Protein AF-A0A935ZCJ1-F1 (afdb_monomer_lite)

Sequence (209 aa):
MSLRLWSGLGLLVFVGACGGAASVEFFGEKPASTDAGPDPSGTVTSSPTGTTTTDPTAEPDAALPPPTGACSSDRPTCPQGQVCAIKGCSGSGACVDASTFGNDPVCGCDKLTYATADLVRNVGVRGAGACAGDDAIACNGSCSGNAKCNVPVSGALACNEGKGTCWRMPQSCPASLPKAYRFCGSVTCGSACEAVLQGRRYFADPLCR

Radius of gyration: 27.82 Å; chains: 1; bounding box: 43×53×115 Å

Foldseek 3Di:
DDDDDDDDDDDDDDDDDDDDDDDDDDPDDDDDDDDDDDDDDDDDDDDDDDDDDDDPDDDPPPDAPDFPDKAALVFQADPPQWTWADAPSHTITGTGGQCSLPQFWFQFSVLAIESGSNQRNGGHTNGTHHRDDPSFAKDDLDDPDQWFWQFEDADQVCQVDTITTTYDADPDDDPPAQQQKDWHPDPDTGHSRVCRVVNTYIYGDPVRD

Secondary structure (DSSP, 8-state):
----------------------------PPPP-----------------------TT-----PPPPPSEEEETTB----TTEEEE-GGGSSEEEEEEGGGGTTS-EEETTS-EESSGGGGTTT-EEEES---GGGS-EESS--STT-EEE-B-SSGGGGG---EEEEE--SS--TTS---EEETT---EE-HHHHHHTT--EEE-TT--

Structure (mmCIF, N/CA/C/O backbone):
data_AF-A0A935ZCJ1-F1
#
_entry.id   AF-A0A935ZCJ1-F1
#
loop_
_atom_site.group_PDB
_atom_site.id
_atom_site.type_symbol
_atom_site.label_atom_id
_atom_site.label_alt_id
_atom_site.label_comp_id
_atom_site.label_asym_id
_atom_site.label_entity_id
_atom_site.label_seq_id
_atom_site.pdbx_PDB_ins_code
_atom_site.Cartn_x
_atom_site.Cartn_y
_atom_site.Cartn_z
_atom_site.occupancy
_atom_site.B_iso_or_equiv
_atom_site.auth_seq_id
_atom_site.auth_comp_id
_atom_site.auth_asym_id
_atom_site.auth_atom_id
_atom_site.pdbx_PDB_model_num
ATOM 1 N N . MET A 1 1 ? 7.320 -17.009 -64.479 1.00 44.59 1 MET A N 1
ATOM 2 C CA . MET A 1 1 ? 8.545 -17.822 -64.648 1.00 44.59 1 MET A CA 1
ATOM 3 C C . MET A 1 1 ? 9.605 -17.303 -63.687 1.00 44.59 1 MET A C 1
ATOM 5 O O . MET A 1 1 ? 9.663 -16.099 -63.490 1.00 44.59 1 MET A O 1
ATOM 9 N N . SER A 1 2 ? 10.388 -18.230 -63.129 1.00 46.09 2 SER A N 1
ATOM 10 C CA . SER A 1 2 ? 11.514 -18.073 -62.187 1.00 46.09 2 SER A CA 1
ATOM 11 C C . SER A 1 2 ? 11.199 -18.050 -60.682 1.00 46.09 2 SER A C 1
ATOM 13 O O . SER A 1 2 ? 10.872 -17.032 -60.085 1.00 46.09 2 SER A O 1
ATOM 15 N N . LEU A 1 3 ? 11.357 -19.255 -60.114 1.00 42.84 3 LEU A N 1
ATOM 16 C CA . LEU A 1 3 ? 11.524 -19.630 -58.707 1.00 42.84 3 LEU A CA 1
ATOM 17 C C . LEU A 1 3 ? 12.867 -19.143 -58.120 1.00 42.84 3 LEU A C 1
ATOM 19 O O . LEU A 1 3 ? 13.844 -19.055 -58.863 1.00 42.84 3 LEU A O 1
ATOM 23 N N . ARG A 1 4 ? 12.934 -19.031 -56.779 1.00 48.75 4 ARG A N 1
ATOM 24 C CA . ARG A 1 4 ? 13.852 -19.749 -55.840 1.00 48.75 4 ARG A CA 1
ATOM 25 C C . ARG A 1 4 ? 13.696 -19.141 -54.432 1.00 48.75 4 ARG A C 1
ATOM 27 O O . ARG A 1 4 ? 13.971 -17.967 -54.244 1.00 48.75 4 ARG A O 1
ATOM 34 N N . LEU A 1 5 ? 12.992 -19.801 -53.505 1.00 52.34 5 LEU A N 1
ATOM 35 C CA . LEU A 1 5 ? 13.519 -20.666 -52.426 1.00 52.34 5 LEU A CA 1
ATOM 36 C C . LEU A 1 5 ? 14.836 -20.194 -51.794 1.00 52.34 5 LEU A C 1
ATOM 38 O O . LEU A 1 5 ? 15.878 -20.325 -52.427 1.00 52.34 5 LEU A O 1
ATOM 42 N N . TRP A 1 6 ? 14.788 -19.835 -50.505 1.00 49.59 6 TRP A N 1
ATOM 43 C CA . TRP A 1 6 ? 15.830 -20.196 -49.540 1.00 49.59 6 TRP A CA 1
ATOM 44 C C . TRP A 1 6 ? 15.218 -20.455 -48.158 1.00 49.59 6 TRP A C 1
ATOM 46 O O . TRP A 1 6 ? 14.684 -19.564 -47.502 1.00 49.59 6 TRP A O 1
ATOM 56 N N . SER A 1 7 ? 15.272 -21.729 -47.774 1.00 54.34 7 SER A N 1
ATOM 57 C CA . SER A 1 7 ? 14.996 -22.257 -46.445 1.00 54.34 7 SER A CA 1
ATOM 58 C C . SER A 1 7 ? 16.241 -22.086 -45.578 1.00 54.34 7 SER A C 1
ATOM 60 O O . SER A 1 7 ? 17.333 -22.451 -46.004 1.00 54.34 7 SER A O 1
ATOM 62 N N . GLY A 1 8 ? 16.073 -21.595 -44.353 1.00 53.84 8 GLY A N 1
ATOM 63 C CA . GLY A 1 8 ? 17.128 -21.539 -43.344 1.00 53.84 8 GLY A CA 1
ATOM 64 C C . GLY A 1 8 ? 16.584 -21.966 -41.989 1.00 53.84 8 GLY A C 1
ATOM 65 O O . GLY A 1 8 ? 16.318 -21.128 -41.136 1.00 53.84 8 GLY A O 1
ATOM 66 N N . LEU A 1 9 ? 16.377 -23.275 -41.818 1.00 53.00 9 LEU A N 1
ATOM 67 C CA . LEU A 1 9 ? 16.161 -23.905 -40.516 1.00 53.00 9 LEU A CA 1
ATOM 68 C C . LEU A 1 9 ? 17.484 -23.858 -39.733 1.00 53.00 9 LEU A C 1
ATOM 70 O O . LEU A 1 9 ? 18.429 -24.563 -40.079 1.00 53.00 9 LEU A O 1
ATOM 74 N N . GLY A 1 10 ? 17.545 -23.046 -38.680 1.00 48.16 10 GLY A N 1
ATOM 75 C CA . GLY A 1 10 ? 18.610 -23.072 -37.678 1.00 48.16 10 GLY A CA 1
ATOM 76 C C . GLY A 1 10 ? 18.102 -23.717 -36.394 1.00 48.16 10 GLY A C 1
ATOM 77 O O . GLY A 1 10 ? 17.634 -23.026 -35.496 1.00 48.16 10 GLY A O 1
ATOM 78 N N . LEU A 1 11 ? 18.155 -25.047 -36.332 1.00 52.34 11 LEU A N 1
ATOM 79 C CA . LEU A 1 11 ? 17.869 -25.835 -35.136 1.00 52.34 11 LEU A CA 1
ATOM 80 C C . LEU A 1 11 ? 19.118 -25.823 -34.235 1.00 52.34 11 LEU A C 1
ATOM 82 O O . LEU A 1 11 ? 20.085 -26.525 -34.519 1.00 52.34 11 LEU A O 1
ATOM 86 N N . LEU A 1 12 ? 19.111 -25.031 -33.161 1.00 53.66 12 LEU A N 1
ATOM 87 C CA . LEU A 1 12 ? 20.112 -25.122 -32.092 1.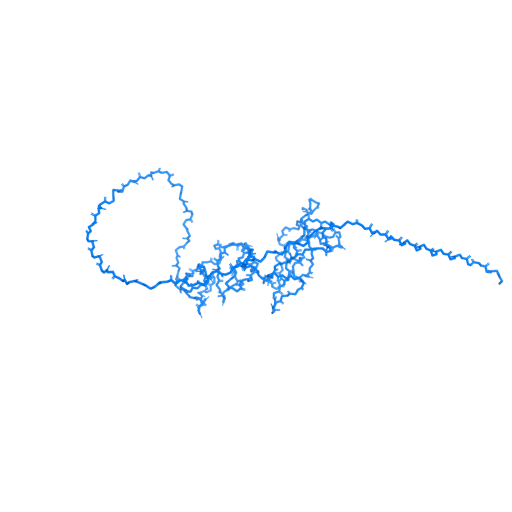00 53.66 12 LEU A CA 1
ATOM 88 C C . LEU A 1 12 ? 19.552 -25.991 -30.964 1.00 53.66 12 LEU A C 1
ATOM 90 O O . LEU A 1 12 ? 18.780 -25.536 -30.124 1.00 53.66 12 LEU A O 1
ATOM 94 N N . VAL A 1 13 ? 19.943 -27.264 -30.975 1.00 46.88 13 VAL A N 1
ATOM 95 C CA . VAL A 1 13 ? 19.771 -28.184 -29.849 1.00 46.88 13 VAL A CA 1
ATOM 96 C C . VAL A 1 13 ? 20.958 -27.984 -28.908 1.00 46.88 13 VAL A C 1
ATOM 98 O O . VAL A 1 13 ? 22.081 -28.350 -29.245 1.00 46.88 13 VAL A O 1
ATOM 101 N N . PHE A 1 14 ? 20.715 -27.432 -27.720 1.00 50.47 14 PHE A N 1
ATOM 102 C CA . PHE A 1 14 ? 21.656 -27.528 -26.606 1.00 50.47 14 PHE A CA 1
ATOM 103 C C . PHE A 1 14 ? 21.289 -28.753 -25.763 1.00 50.47 14 PHE A C 1
ATOM 105 O O . PHE A 1 14 ? 20.358 -28.714 -24.962 1.00 50.47 14 PHE A O 1
ATOM 112 N N . VAL A 1 15 ? 22.023 -29.852 -25.960 1.00 52.19 15 VAL A N 1
ATOM 113 C CA . VAL A 1 15 ? 22.092 -30.956 -24.993 1.00 52.19 15 VAL A CA 1
ATOM 114 C C . VAL A 1 15 ? 23.194 -30.604 -23.998 1.00 52.19 15 VAL A C 1
ATOM 116 O O . VAL A 1 15 ? 24.375 -30.750 -24.297 1.00 52.19 15 VAL A O 1
ATOM 119 N N . GLY A 1 16 ? 22.806 -30.100 -22.828 1.00 53.16 16 GLY A N 1
ATOM 120 C CA . GLY A 1 16 ? 23.682 -29.968 -21.668 1.00 53.16 16 GLY A CA 1
ATOM 121 C C . GLY A 1 16 ? 23.324 -31.039 -20.646 1.00 53.16 16 GLY A C 1
ATOM 122 O O . GLY A 1 16 ? 22.292 -30.936 -19.989 1.00 53.16 16 GLY A O 1
ATOM 123 N N . ALA A 1 17 ? 24.161 -32.067 -20.538 1.00 47.00 17 ALA A N 1
ATOM 124 C CA . ALA A 1 17 ? 24.122 -33.068 -19.481 1.00 47.00 17 ALA A CA 1
ATOM 125 C C . ALA A 1 17 ? 25.338 -32.899 -18.554 1.00 47.00 17 ALA A C 1
ATOM 127 O O . ALA A 1 17 ? 26.415 -32.535 -19.025 1.00 47.00 17 ALA A O 1
ATOM 128 N N . CYS A 1 18 ? 25.124 -33.263 -17.283 1.00 44.41 18 CYS A N 1
ATOM 129 C CA . CYS A 1 18 ? 26.076 -33.601 -16.208 1.00 44.41 18 CY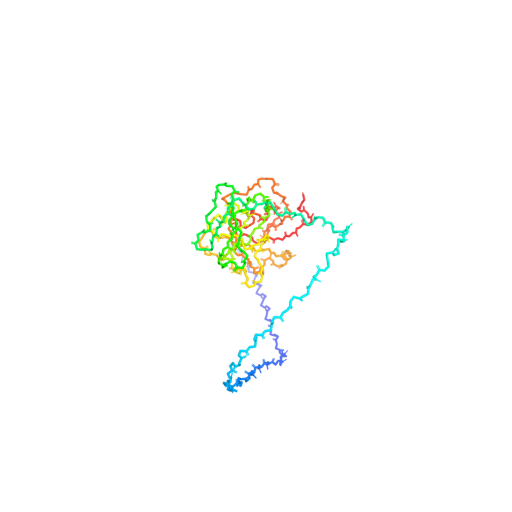S A CA 1
ATOM 130 C C . CYS A 1 18 ? 26.209 -32.612 -15.031 1.00 44.41 18 CYS A C 1
ATOM 132 O O . CYS A 1 18 ? 26.608 -31.464 -15.189 1.00 44.41 18 CYS A O 1
ATOM 134 N N . GLY A 1 19 ? 25.964 -33.168 -13.833 1.00 44.00 19 GLY A N 1
ATOM 135 C CA . GLY A 1 19 ? 26.235 -32.618 -12.497 1.00 44.00 19 GLY A CA 1
ATOM 136 C C . GLY A 1 19 ? 24.936 -32.359 -11.725 1.00 44.00 19 GLY A C 1
ATOM 137 O O . GLY A 1 19 ? 24.252 -31.395 -12.020 1.00 44.00 19 GLY A O 1
ATOM 138 N N . GLY A 1 20 ? 24.452 -33.173 -10.786 1.00 37.97 20 GLY A N 1
ATOM 139 C CA . GLY A 1 20 ? 25.122 -34.118 -9.894 1.00 37.97 20 GLY A CA 1
ATOM 140 C C . GLY A 1 20 ? 25.038 -33.594 -8.455 1.00 37.97 20 GLY A C 1
ATOM 141 O O . GLY A 1 20 ? 25.614 -32.550 -8.181 1.00 37.97 20 GLY A O 1
ATOM 142 N N . ALA A 1 21 ? 24.375 -34.368 -7.578 1.00 41.88 21 ALA A N 1
ATOM 143 C CA . ALA A 1 21 ? 24.304 -34.244 -6.109 1.00 41.88 21 ALA A CA 1
ATOM 144 C C . ALA A 1 21 ? 23.529 -33.020 -5.554 1.00 41.88 21 ALA A C 1
ATOM 146 O O . ALA A 1 21 ? 23.651 -31.915 -6.051 1.00 41.88 21 ALA A O 1
ATOM 147 N N . ALA A 1 22 ? 22.716 -33.096 -4.503 1.00 46.06 22 ALA A N 1
ATOM 148 C CA . ALA A 1 22 ? 22.265 -34.181 -3.646 1.00 46.06 22 ALA A CA 1
ATOM 149 C C . ALA A 1 22 ? 20.947 -33.725 -2.995 1.00 46.06 22 ALA A C 1
ATOM 151 O O . ALA A 1 22 ? 20.805 -32.562 -2.616 1.00 46.06 22 ALA A O 1
ATOM 152 N N . SER A 1 23 ? 19.998 -34.646 -2.853 1.00 43.72 23 SER A N 1
ATOM 153 C CA . SER A 1 23 ? 18.843 -34.478 -1.975 1.00 43.72 23 SER A CA 1
ATOM 154 C C . SER A 1 23 ? 19.318 -34.563 -0.526 1.00 43.72 23 SER A C 1
ATOM 156 O O . SER A 1 23 ? 19.947 -35.549 -0.147 1.00 43.72 23 SER A O 1
ATOM 158 N N . VAL A 1 24 ? 19.022 -33.548 0.283 1.00 43.81 24 VAL A N 1
ATOM 159 C CA . VAL A 1 24 ? 19.134 -33.638 1.742 1.00 43.81 24 VAL A CA 1
ATOM 160 C C . VAL A 1 24 ? 17.720 -33.815 2.279 1.00 43.81 24 VAL A C 1
ATOM 162 O O . VAL A 1 24 ? 16.961 -32.856 2.402 1.00 43.81 24 VAL A O 1
ATOM 165 N N . GLU A 1 25 ? 17.352 -35.066 2.538 1.00 47.72 25 GLU A N 1
ATOM 166 C CA . GLU A 1 25 ? 16.161 -35.412 3.306 1.00 47.72 25 GLU A CA 1
ATOM 167 C C . GLU A 1 25 ? 16.480 -35.209 4.790 1.00 47.72 25 GLU A C 1
ATOM 169 O O . GLU A 1 25 ? 17.259 -35.954 5.380 1.00 47.72 25 GLU A O 1
ATOM 174 N N . PHE A 1 26 ? 15.901 -34.177 5.402 1.00 42.12 26 PHE A N 1
ATOM 175 C CA . PHE A 1 26 ? 15.900 -34.035 6.855 1.00 42.12 26 PHE A CA 1
ATOM 176 C C . PHE A 1 26 ? 14.698 -34.798 7.420 1.00 42.12 26 PHE A C 1
ATOM 178 O O . PHE A 1 26 ? 13.588 -34.274 7.509 1.00 42.12 26 PHE A O 1
ATOM 185 N N . PHE A 1 27 ? 14.935 -36.051 7.809 1.00 50.88 27 PHE A N 1
ATOM 186 C CA . PHE A 1 27 ? 14.077 -36.776 8.739 1.00 50.88 27 PHE A CA 1
ATOM 187 C C . PHE A 1 27 ? 14.359 -36.257 10.154 1.00 50.88 27 PHE A C 1
ATOM 189 O O . PHE A 1 27 ? 15.352 -36.616 10.778 1.00 50.88 27 PHE A O 1
ATOM 196 N N . GLY A 1 28 ? 13.504 -35.356 10.637 1.00 46.62 28 GLY A N 1
ATOM 197 C CA . GLY A 1 28 ? 13.475 -34.938 12.036 1.00 46.62 28 GLY A CA 1
ATOM 198 C C . GLY A 1 28 ? 12.506 -35.814 12.819 1.00 46.62 28 GLY A C 1
ATOM 199 O O . GLY A 1 28 ? 11.291 -35.657 12.702 1.00 46.62 28 GLY A O 1
ATOM 200 N N . GLU A 1 29 ? 13.057 -36.750 13.585 1.00 48.53 29 GLU A N 1
ATOM 201 C CA . GLU A 1 29 ? 12.347 -37.624 14.513 1.00 48.53 29 GLU A CA 1
ATOM 202 C C . GLU A 1 29 ? 11.559 -36.852 15.581 1.00 48.53 29 GLU A C 1
ATOM 204 O O . GLU A 1 29 ? 12.004 -35.864 16.164 1.00 48.53 29 GLU A O 1
ATOM 209 N N . LYS A 1 30 ? 10.368 -37.379 15.854 1.00 46.66 30 LYS A N 1
ATOM 210 C CA . LYS A 1 30 ? 9.480 -37.043 16.962 1.00 46.66 30 LYS A CA 1
ATOM 211 C C . LYS A 1 30 ? 9.884 -37.861 18.194 1.00 46.66 30 LYS A C 1
ATOM 213 O O . LYS A 1 30 ? 9.737 -39.081 18.141 1.00 46.66 30 LYS A O 1
ATOM 218 N N . PRO A 1 31 ? 10.239 -37.247 19.332 1.00 61.44 31 PRO A N 1
ATOM 219 C CA . PRO A 1 31 ? 10.078 -37.903 20.619 1.00 61.44 31 PRO A CA 1
ATOM 220 C C . PRO A 1 31 ? 8.682 -37.616 21.183 1.00 61.44 31 PRO A C 1
ATOM 222 O O . PRO A 1 31 ? 8.214 -36.478 21.245 1.00 61.44 31 PRO A O 1
ATOM 225 N N . ALA A 1 32 ? 8.001 -38.692 21.563 1.00 48.50 32 ALA A N 1
ATOM 226 C CA . ALA A 1 32 ? 6.793 -38.675 22.367 1.00 48.50 32 ALA A CA 1
ATOM 227 C C . ALA A 1 32 ? 7.146 -38.870 23.850 1.00 48.50 32 ALA A C 1
ATOM 229 O O . ALA A 1 32 ? 8.085 -39.603 24.149 1.00 48.50 32 ALA A O 1
ATOM 230 N N . SER A 1 33 ? 6.265 -38.351 24.719 1.00 45.19 33 SER A N 1
ATOM 231 C CA . SER A 1 33 ? 6.043 -38.779 26.115 1.00 45.19 33 SER A CA 1
ATOM 232 C C . SER A 1 33 ? 7.140 -38.367 27.116 1.00 45.19 33 SER A C 1
ATOM 234 O O . SER A 1 33 ? 8.307 -38.319 26.767 1.00 45.19 33 SER A O 1
ATOM 236 N N . THR A 1 34 ? 6.911 -38.036 28.386 1.00 44.59 34 THR A N 1
ATOM 237 C CA . THR A 1 34 ? 5.778 -38.036 29.333 1.00 44.59 34 THR A CA 1
ATOM 238 C C . THR A 1 34 ? 6.243 -37.111 30.476 1.00 44.59 34 THR A C 1
ATOM 240 O O . THR A 1 34 ? 7.445 -37.070 30.712 1.00 44.59 34 THR A O 1
ATOM 243 N N . ASP A 1 35 ? 5.370 -36.385 31.176 1.00 50.38 35 ASP A N 1
ATOM 244 C CA . ASP A 1 35 ? 5.137 -36.610 32.617 1.00 50.38 35 ASP A CA 1
ATOM 245 C C . ASP A 1 35 ? 4.182 -35.575 33.221 1.00 50.38 35 ASP A C 1
ATOM 247 O O . ASP A 1 35 ? 4.166 -34.397 32.864 1.00 50.38 35 ASP A O 1
ATOM 251 N N . ALA A 1 36 ? 3.371 -36.079 34.140 1.00 47.38 36 ALA A N 1
ATOM 252 C CA . ALA A 1 36 ? 2.403 -35.364 34.939 1.00 47.38 36 ALA A CA 1
ATOM 253 C C . ALA A 1 36 ? 3.017 -35.091 36.317 1.00 47.38 36 ALA A C 1
ATOM 255 O O . ALA A 1 36 ? 3.675 -35.954 36.887 1.00 47.38 36 ALA A O 1
ATOM 256 N N . GLY A 1 37 ? 2.750 -33.933 36.915 1.00 42.78 37 GLY A N 1
ATOM 257 C CA . GLY A 1 37 ? 3.105 -33.719 38.316 1.00 42.78 37 GLY A CA 1
ATOM 258 C C . GLY A 1 37 ? 2.622 -32.375 38.852 1.00 42.78 37 GLY A C 1
ATOM 259 O O . GLY A 1 37 ? 2.639 -31.411 38.096 1.00 42.78 37 GLY A O 1
ATOM 260 N N . PRO A 1 38 ? 2.139 -32.310 40.105 1.00 58.44 38 PRO A N 1
ATOM 261 C CA . PRO A 1 38 ? 1.100 -31.374 40.528 1.00 58.44 38 PRO A CA 1
ATOM 262 C C . PRO A 1 38 ? 1.625 -30.068 41.147 1.00 58.44 38 PRO A C 1
ATOM 264 O O . PRO A 1 38 ? 2.790 -29.961 41.527 1.00 58.44 38 PRO A O 1
ATOM 267 N N . ASP A 1 39 ? 0.699 -29.113 41.293 1.00 48.53 39 ASP A N 1
ATOM 268 C CA . ASP A 1 39 ? 0.779 -27.933 42.164 1.00 48.53 39 ASP A CA 1
ATOM 269 C C . ASP A 1 39 ? 1.411 -28.236 43.532 1.00 48.53 39 ASP A C 1
ATOM 271 O O . ASP A 1 39 ? 1.149 -29.278 44.146 1.00 48.53 39 ASP A O 1
ATOM 275 N N . PRO A 1 40 ? 2.115 -27.244 44.095 1.00 60.75 40 PRO A N 1
ATOM 276 C CA . PRO A 1 40 ? 1.557 -26.687 45.319 1.00 60.75 40 PRO A CA 1
ATOM 277 C C . PRO A 1 40 ? 1.528 -25.157 45.349 1.00 60.75 40 PRO A C 1
ATOM 279 O O . PRO A 1 40 ? 2.440 -24.455 44.914 1.00 60.75 40 PRO A O 1
ATOM 282 N N . SER A 1 41 ? 0.458 -24.669 45.974 1.00 56.47 41 SER A N 1
ATOM 283 C CA . SER A 1 41 ? 0.264 -23.307 46.449 1.00 56.47 41 SER A CA 1
ATOM 284 C C . SER A 1 41 ? 1.517 -22.720 47.106 1.00 56.47 41 SER A C 1
ATOM 286 O O . SER A 1 41 ? 2.044 -23.268 48.073 1.00 56.47 41 SER A O 1
ATOM 288 N N . GLY A 1 42 ? 1.923 -21.546 46.629 1.00 46.25 42 GLY A N 1
ATOM 289 C CA . GLY A 1 42 ? 2.932 -20.698 47.252 1.00 46.25 42 GLY A CA 1
ATOM 290 C C . GLY A 1 42 ? 2.433 -19.262 47.325 1.00 46.25 42 GLY A C 1
ATOM 291 O O . GLY A 1 42 ? 2.633 -18.476 46.406 1.00 46.25 42 GLY A O 1
ATOM 292 N N . THR A 1 43 ? 1.766 -18.923 48.424 1.00 51.41 43 THR A N 1
ATOM 293 C CA . THR A 1 43 ? 1.514 -17.539 48.830 1.00 51.41 43 THR A CA 1
ATOM 294 C C . THR A 1 43 ? 2.839 -16.917 49.264 1.00 51.41 43 THR A C 1
ATOM 296 O O . THR A 1 43 ? 3.436 -17.382 50.234 1.00 51.41 43 THR A O 1
ATOM 299 N N . VAL A 1 44 ? 3.280 -15.844 48.603 1.00 50.81 44 VAL A N 1
ATOM 300 C CA . VAL A 1 44 ? 4.321 -14.959 49.145 1.00 50.81 44 VAL A CA 1
ATOM 301 C C . VAL A 1 44 ? 3.966 -13.500 48.886 1.00 50.81 44 VAL A C 1
ATOM 303 O O . VAL A 1 44 ? 4.077 -12.968 47.785 1.00 50.81 44 VAL A O 1
ATOM 306 N N . THR A 1 45 ? 3.514 -12.870 49.962 1.00 47.19 45 THR A N 1
ATOM 307 C CA . THR A 1 45 ? 3.490 -11.432 50.203 1.00 47.19 45 THR A CA 1
ATOM 308 C C . THR A 1 45 ? 4.915 -10.879 50.163 1.00 47.19 45 THR A C 1
ATOM 310 O O . THR A 1 45 ? 5.778 -11.422 50.852 1.00 47.19 45 THR A O 1
ATOM 313 N N . SER A 1 46 ? 5.151 -9.776 49.445 1.00 44.62 46 SER A N 1
ATOM 314 C CA . SER A 1 46 ? 5.735 -8.523 49.977 1.00 44.62 46 SER A CA 1
ATOM 315 C C . SER A 1 46 ? 6.239 -7.610 48.858 1.00 44.62 46 SER A C 1
ATOM 317 O O . SER A 1 46 ? 7.057 -7.998 48.028 1.00 44.62 46 SER A O 1
ATOM 319 N N . SER A 1 47 ? 5.761 -6.368 48.895 1.00 57.88 47 SER A N 1
ATOM 320 C CA . SER A 1 47 ? 6.247 -5.221 48.130 1.00 57.88 47 SER A CA 1
ATOM 321 C C . SER A 1 47 ? 7.733 -4.945 48.375 1.00 57.88 47 SER A C 1
ATOM 323 O O . SER A 1 47 ? 8.212 -5.092 49.501 1.00 57.88 47 SER A O 1
ATOM 325 N N . PRO A 1 48 ? 8.417 -4.379 47.372 1.00 58.31 48 PRO A N 1
ATOM 326 C CA . PRO A 1 48 ? 9.241 -3.218 47.674 1.00 58.31 48 PRO A CA 1
ATOM 327 C C . PRO A 1 48 ? 8.946 -2.026 46.758 1.00 58.31 48 PRO A C 1
ATOM 329 O O . PRO A 1 48 ? 8.755 -2.135 45.550 1.00 58.31 48 PRO A O 1
ATOM 332 N N . THR A 1 49 ? 8.924 -0.871 47.412 1.00 54.41 49 THR A N 1
ATOM 333 C CA . THR A 1 49 ? 8.955 0.494 46.897 1.00 54.41 49 THR A CA 1
ATOM 334 C C . THR A 1 49 ? 9.950 0.647 45.744 1.00 54.41 49 THR A C 1
ATOM 336 O O . THR A 1 49 ? 11.161 0.604 45.951 1.00 54.41 49 THR A O 1
ATOM 339 N N . GLY A 1 50 ? 9.431 0.843 44.531 1.00 43.44 50 GLY A N 1
ATOM 340 C CA . GLY A 1 50 ? 10.205 1.268 43.369 1.00 43.44 50 GLY A CA 1
ATOM 341 C C . GLY A 1 50 ? 10.339 2.786 43.359 1.00 43.44 50 GLY A C 1
ATOM 342 O O . GLY A 1 50 ? 9.361 3.503 43.163 1.00 43.44 50 GLY A O 1
ATOM 343 N N . THR A 1 51 ? 11.552 3.258 43.614 1.00 45.81 51 THR A N 1
ATOM 344 C CA . THR A 1 51 ? 11.977 4.655 43.548 1.00 45.81 51 THR A CA 1
ATOM 345 C C . THR A 1 51 ? 11.815 5.198 42.129 1.00 45.81 51 THR A C 1
ATOM 347 O O . THR A 1 51 ? 12.387 4.664 41.181 1.00 45.81 51 THR A O 1
ATOM 350 N N . THR A 1 52 ? 11.048 6.276 41.982 1.00 43.78 52 THR A N 1
ATOM 351 C CA . THR A 1 52 ? 10.884 7.012 40.726 1.00 43.78 52 THR A CA 1
ATOM 352 C C . THR A 1 52 ? 12.167 7.784 40.413 1.00 43.78 52 THR A C 1
ATOM 354 O O . THR A 1 52 ? 12.391 8.869 40.945 1.00 43.78 52 THR A O 1
ATOM 357 N N . THR A 1 53 ? 13.022 7.231 39.555 1.00 50.38 53 THR A N 1
ATOM 358 C CA . THR A 1 53 ? 14.099 7.989 38.907 1.00 50.38 53 THR A CA 1
ATOM 359 C C . THR A 1 53 ? 13.506 8.715 37.705 1.00 50.38 53 THR A C 1
ATOM 361 O O . THR A 1 53 ? 13.252 8.118 36.66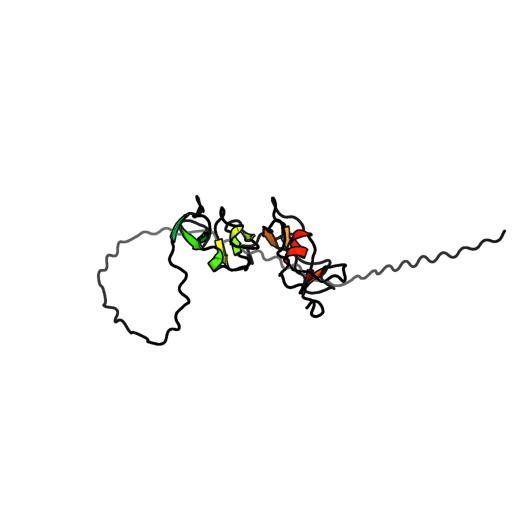4 1.00 50.38 53 THR A O 1
ATOM 364 N N . THR A 1 54 ? 13.238 10.009 37.869 1.00 46.28 54 THR A N 1
ATOM 365 C CA . THR A 1 54 ? 13.001 10.947 36.766 1.00 46.28 54 THR A CA 1
ATOM 366 C C . THR A 1 54 ? 14.288 11.102 35.967 1.00 46.28 54 THR A C 1
ATOM 368 O O . THR A 1 54 ? 15.217 11.765 36.425 1.00 46.28 54 THR A O 1
ATOM 371 N N . ASP A 1 55 ? 14.327 10.484 34.791 1.00 47.91 55 ASP A N 1
ATOM 372 C CA . ASP A 1 55 ? 15.304 10.759 33.742 1.00 47.91 55 ASP A CA 1
ATOM 373 C C . ASP A 1 55 ? 14.745 11.870 32.828 1.00 47.91 55 ASP A C 1
ATOM 375 O O . ASP A 1 55 ? 13.722 11.659 32.170 1.00 47.91 55 ASP A O 1
ATOM 379 N N . PRO A 1 56 ? 15.319 13.087 32.818 1.00 57.44 56 PRO A N 1
ATOM 380 C CA . PRO A 1 56 ? 14.819 14.203 32.029 1.00 57.44 56 PRO A CA 1
ATOM 381 C C . PRO A 1 56 ? 15.512 14.273 30.662 1.00 57.44 56 PRO A C 1
ATOM 383 O O . PRO A 1 56 ? 16.040 15.320 30.301 1.00 57.44 56 PRO A O 1
ATOM 386 N N . THR A 1 57 ? 15.580 13.186 29.890 1.00 59.62 57 THR A N 1
ATOM 387 C CA . THR A 1 57 ? 16.008 13.262 28.473 1.00 59.62 57 THR A CA 1
ATOM 388 C C . THR A 1 57 ? 15.450 12.117 27.616 1.00 59.62 57 THR A C 1
ATOM 390 O O . THR A 1 57 ? 16.125 11.607 26.729 1.00 59.62 57 THR A O 1
ATOM 393 N N . ALA A 1 58 ? 14.201 11.707 27.848 1.00 45.53 58 ALA A N 1
ATOM 394 C CA . ALA A 1 58 ? 13.465 10.954 26.837 1.00 45.53 58 ALA A CA 1
ATOM 395 C C . ALA A 1 58 ? 12.825 11.957 25.867 1.00 45.53 58 ALA A C 1
ATOM 397 O O . ALA A 1 58 ? 11.957 12.740 26.263 1.00 45.53 58 ALA A O 1
ATOM 398 N N . GLU A 1 59 ? 13.283 11.965 24.612 1.00 44.78 59 GLU A N 1
ATOM 399 C CA . GLU A 1 59 ? 12.533 12.570 23.510 1.00 44.78 59 GLU A CA 1
ATOM 400 C C . GLU A 1 59 ? 11.079 12.078 23.586 1.00 44.78 59 GLU A C 1
ATOM 402 O O . GLU A 1 59 ? 10.863 10.884 23.811 1.00 44.78 59 GLU A O 1
ATOM 407 N N . PRO A 1 60 ? 10.075 12.963 23.462 1.00 48.41 60 PRO A N 1
ATOM 408 C CA . PRO A 1 60 ? 8.691 12.537 23.514 1.00 48.41 60 PRO A CA 1
ATOM 409 C C . PRO A 1 60 ? 8.440 11.602 22.332 1.00 48.41 60 PRO A C 1
ATOM 411 O O . PRO A 1 60 ? 8.337 12.053 21.191 1.00 48.41 60 PRO A O 1
ATOM 414 N N . ASP A 1 61 ? 8.334 10.302 22.624 1.00 46.75 61 ASP A N 1
ATOM 415 C CA . ASP A 1 61 ? 7.605 9.343 21.802 1.00 46.75 61 ASP A CA 1
ATOM 416 C C . ASP A 1 61 ? 6.356 10.069 21.317 1.00 46.75 61 ASP A C 1
ATOM 418 O O . ASP A 1 61 ? 5.561 10.540 22.138 1.00 46.75 61 ASP A O 1
ATOM 422 N N . ALA A 1 62 ? 6.238 10.263 20.003 1.00 49.22 62 ALA A N 1
ATOM 423 C CA . ALA A 1 62 ? 5.122 10.980 19.414 1.00 49.22 62 ALA A CA 1
ATOM 424 C C . ALA A 1 62 ? 3.839 10.265 19.846 1.00 49.22 62 ALA A C 1
ATOM 426 O O . ALA A 1 62 ? 3.489 9.212 19.310 1.00 49.22 62 ALA A O 1
ATOM 427 N N . ALA A 1 63 ? 3.198 10.801 20.887 1.00 50.22 63 ALA A N 1
ATOM 428 C CA . ALA A 1 63 ? 2.074 10.163 21.531 1.00 50.22 63 ALA A CA 1
ATOM 429 C C . ALA A 1 63 ? 0.997 9.973 20.470 1.00 50.22 63 ALA A C 1
ATOM 431 O O . ALA A 1 63 ? 0.537 10.940 19.857 1.00 50.22 63 ALA A O 1
ATOM 432 N N . LEU A 1 64 ? 0.629 8.714 20.232 1.00 52.28 64 LEU A N 1
ATOM 433 C CA . LEU A 1 64 ? -0.518 8.402 19.396 1.00 52.28 64 LEU A CA 1
ATOM 434 C C . LEU A 1 64 ? -1.715 9.223 19.910 1.00 52.28 64 LEU A C 1
ATOM 436 O O . LEU A 1 64 ? -1.875 9.354 21.130 1.00 52.28 64 LEU A O 1
ATOM 440 N N . PRO A 1 65 ? -2.536 9.804 19.016 1.00 54.78 65 PRO A N 1
ATOM 441 C CA . PRO A 1 65 ? -3.689 10.591 19.433 1.00 54.78 65 PRO A CA 1
ATOM 442 C C . PRO A 1 65 ? -4.583 9.768 20.377 1.00 54.78 65 PRO A C 1
ATOM 444 O O . PRO A 1 65 ? -4.687 8.547 20.210 1.00 54.78 65 PRO A O 1
ATOM 447 N N . PRO A 1 66 ? -5.209 10.401 21.388 1.00 53.38 66 PRO A N 1
ATOM 448 C CA . PRO A 1 66 ? -5.991 9.687 22.386 1.00 53.38 66 PRO A CA 1
ATOM 449 C C . PRO A 1 66 ? -7.126 8.903 21.712 1.00 53.38 66 PRO A C 1
ATOM 451 O O . PRO A 1 66 ? -7.788 9.435 20.816 1.00 53.38 66 PRO A O 1
ATOM 454 N N . PRO A 1 67 ? -7.375 7.650 22.131 1.00 63.75 67 PRO A N 1
ATOM 455 C CA . PRO A 1 67 ? -8.429 6.838 21.546 1.00 63.75 67 PRO A CA 1
ATOM 456 C C . PRO A 1 67 ? -9.782 7.519 21.765 1.00 63.75 67 PRO A C 1
ATOM 458 O O . PRO A 1 67 ? -10.149 7.870 22.885 1.00 63.75 67 PRO A O 1
ATOM 461 N N . THR A 1 68 ? -10.537 7.699 20.688 1.00 67.44 68 THR A N 1
ATOM 462 C CA . THR A 1 68 ? -11.861 8.347 20.707 1.00 67.44 68 THR A CA 1
ATOM 463 C C . THR A 1 68 ? -12.995 7.358 20.986 1.00 67.44 68 THR A C 1
ATOM 465 O O . THR A 1 68 ? -14.128 7.764 21.240 1.00 67.44 68 THR A O 1
ATOM 468 N N . GLY A 1 69 ? -12.695 6.056 20.985 1.00 83.00 69 GLY A N 1
ATOM 469 C CA . GLY A 1 69 ? -13.624 4.980 21.313 1.00 83.00 69 GLY A CA 1
ATOM 470 C C . GLY A 1 69 ? -12.943 3.611 21.333 1.00 83.00 69 GLY A C 1
ATOM 471 O O . GLY A 1 69 ? -11.813 3.457 20.868 1.00 83.00 69 GLY A O 1
ATOM 472 N N . ALA A 1 70 ? -13.638 2.610 21.874 1.00 88.12 70 ALA A N 1
ATOM 473 C CA . ALA A 1 70 ? -13.209 1.213 21.844 1.00 88.12 70 ALA A CA 1
ATOM 474 C C . ALA A 1 70 ? -13.838 0.478 20.652 1.00 88.12 70 ALA A C 1
ATOM 476 O O . ALA A 1 70 ? -14.968 0.764 20.256 1.00 88.12 70 ALA A O 1
ATOM 477 N N . CYS A 1 71 ? -13.122 -0.504 20.116 1.00 92.94 71 CYS A N 1
ATOM 478 C CA . CYS A 1 71 ? -13.616 -1.417 19.088 1.00 92.94 71 CYS A CA 1
ATOM 479 C C . CYS A 1 71 ? -13.124 -2.849 19.372 1.00 92.94 71 CYS A C 1
ATOM 481 O O . CYS A 1 71 ? -12.427 -3.083 20.358 1.00 92.94 71 CYS A O 1
ATOM 483 N N . SER A 1 72 ? -13.514 -3.831 18.558 1.00 92.44 72 SER A N 1
ATOM 484 C CA . SER A 1 72 ? -13.114 -5.239 18.724 1.00 92.44 72 SER A CA 1
ATOM 485 C C . SER A 1 72 ? -12.921 -5.907 17.364 1.00 92.44 72 SER A C 1
ATOM 487 O O . SER A 1 72 ? -13.527 -5.472 16.387 1.00 92.44 72 SER A O 1
ATOM 489 N N . SER A 1 73 ? -12.135 -6.983 17.293 1.00 89.50 73 SER A N 1
ATOM 490 C CA . SER A 1 73 ? -11.974 -7.807 16.086 1.00 89.50 73 SER A CA 1
ATOM 491 C C . SER A 1 73 ? -13.293 -8.351 15.541 1.00 89.50 73 SER A C 1
ATOM 493 O O . SER A 1 73 ? -13.462 -8.427 14.329 1.00 89.50 73 SER A O 1
ATOM 495 N N . ASP A 1 74 ? -14.252 -8.661 16.416 1.00 89.44 74 ASP A N 1
ATOM 496 C CA . ASP A 1 74 ? -15.570 -9.175 16.008 1.00 89.44 74 ASP A CA 1
ATOM 497 C C . ASP A 1 74 ? -16.490 -8.072 15.471 1.00 89.44 74 ASP A C 1
ATOM 499 O O . ASP A 1 74 ? -17.478 -8.328 14.780 1.00 89.44 74 ASP A O 1
ATOM 503 N N . ARG A 1 75 ? -16.184 -6.817 15.815 1.00 88.12 75 ARG A N 1
ATOM 504 C CA . ARG A 1 75 ? -16.957 -5.644 15.416 1.00 88.12 75 ARG A CA 1
ATOM 505 C C . ARG A 1 75 ? -16.022 -4.442 15.252 1.00 88.12 75 ARG A C 1
ATOM 507 O O . ARG A 1 75 ? -16.037 -3.536 16.092 1.00 88.12 75 ARG A O 1
ATOM 514 N N . PRO A 1 76 ? -15.211 -4.406 14.178 1.00 88.69 76 PRO A N 1
ATOM 515 C CA . PRO A 1 76 ? -14.180 -3.389 13.978 1.00 88.69 76 PRO A CA 1
ATOM 516 C C . PRO A 1 76 ? -14.774 -2.071 13.457 1.00 88.69 76 PRO A C 1
ATOM 518 O O . PRO A 1 76 ? -14.208 -1.426 12.583 1.00 88.69 76 PRO A O 1
ATOM 521 N N . THR A 1 77 ? -15.942 -1.669 13.958 1.00 89.50 77 THR A N 1
ATOM 522 C CA . THR A 1 77 ? -16.651 -0.467 13.516 1.00 89.50 77 THR A CA 1
ATOM 523 C C . THR A 1 77 ? -16.278 0.723 14.385 1.00 89.50 77 THR A C 1
ATOM 525 O O . THR A 1 77 ? -16.500 0.690 15.594 1.00 89.50 77 THR A O 1
ATOM 528 N N . CYS A 1 78 ? -15.788 1.785 13.753 1.00 91.75 78 CYS A N 1
ATOM 529 C CA . CYS A 1 78 ? -15.503 3.072 14.380 1.00 91.75 78 CYS A CA 1
ATOM 530 C C . CYS A 1 78 ? -16.319 4.191 13.713 1.00 91.75 78 CYS A C 1
ATOM 532 O O . CYS A 1 78 ? -16.825 4.000 12.600 1.00 91.75 78 CYS A O 1
ATOM 534 N N . PRO A 1 79 ? -16.461 5.357 14.370 1.00 91.50 79 PRO A N 1
ATOM 535 C CA . PRO A 1 79 ? -17.028 6.555 13.761 1.00 91.50 79 PRO A CA 1
ATOM 536 C C . PRO A 1 79 ? -16.415 6.906 12.396 1.00 91.50 79 PRO A C 1
ATOM 538 O O . PRO A 1 79 ? -15.306 6.494 12.040 1.00 91.50 79 PRO A O 1
ATOM 541 N N . GLN A 1 80 ? -17.139 7.706 11.611 1.00 89.62 80 GLN A N 1
ATOM 542 C CA . GLN A 1 80 ? -16.633 8.196 10.330 1.00 89.62 80 GLN A CA 1
ATOM 543 C C . GLN A 1 80 ? -15.321 8.970 10.531 1.00 89.62 80 GLN A C 1
ATOM 545 O O . GLN A 1 80 ? -15.164 9.694 11.506 1.00 89.62 80 GLN A O 1
ATOM 550 N N . GLY A 1 81 ? -14.364 8.791 9.620 1.00 89.62 81 GLY A N 1
ATOM 551 C CA . GLY A 1 81 ? -13.008 9.335 9.780 1.00 89.62 81 GLY A CA 1
ATOM 552 C C . GLY A 1 81 ? -12.054 8.433 10.572 1.00 89.62 81 GLY A C 1
ATOM 553 O O . GLY A 1 81 ? -10.850 8.578 10.416 1.00 89.62 81 GLY A O 1
ATOM 554 N N . GLN A 1 82 ? -12.561 7.438 11.307 1.00 93.88 82 GLN A N 1
ATOM 555 C CA . GLN A 1 82 ? -11.738 6.566 12.150 1.00 93.88 82 GLN A CA 1
ATOM 556 C C . GLN A 1 82 ? -11.664 5.127 11.642 1.00 93.88 82 GLN A C 1
ATOM 558 O O . GLN A 1 82 ? -12.506 4.672 10.860 1.00 93.88 82 GLN A O 1
ATOM 563 N N . VAL A 1 83 ? -10.642 4.416 12.111 1.00 94.62 83 VAL A N 1
ATOM 564 C CA . VAL A 1 83 ? -10.399 2.994 11.869 1.00 94.62 83 VAL A CA 1
ATOM 565 C C . VAL A 1 83 ? -10.105 2.286 13.186 1.00 94.62 83 VAL A C 1
ATOM 567 O O . VAL A 1 83 ? -9.559 2.872 14.119 1.00 94.62 83 VAL A O 1
ATOM 570 N N . CYS A 1 84 ? -10.479 1.013 13.264 1.00 95.69 84 CYS A N 1
ATOM 571 C CA . CYS A 1 84 ? -10.236 0.198 14.445 1.00 95.69 84 CYS A CA 1
ATOM 572 C C . CYS A 1 84 ? -8.802 -0.347 14.427 1.00 95.69 84 CYS A C 1
ATOM 574 O O . CYS A 1 84 ? -8.503 -1.242 13.643 1.00 95.69 84 CYS A O 1
ATOM 576 N N . ALA A 1 85 ? -7.906 0.177 15.261 1.00 94.31 85 ALA A N 1
ATOM 577 C CA . ALA A 1 85 ? -6.554 -0.350 15.429 1.00 94.31 85 ALA A CA 1
ATOM 578 C C . ALA A 1 85 ? -6.566 -1.518 16.429 1.00 94.31 85 ALA A C 1
ATOM 580 O O . ALA A 1 85 ? -6.870 -1.331 17.610 1.00 94.31 85 ALA A O 1
ATOM 581 N N . ILE A 1 86 ? -6.236 -2.724 15.957 1.00 93.44 86 ILE A N 1
ATOM 582 C CA . ILE A 1 86 ? -6.247 -3.963 16.745 1.00 93.44 86 ILE A CA 1
ATOM 583 C C . ILE A 1 86 ? -4.864 -4.601 16.670 1.00 93.44 86 ILE A C 1
ATOM 585 O O . ILE A 1 86 ? -4.474 -5.200 15.663 1.00 93.44 86 ILE A O 1
ATOM 589 N N . LYS A 1 87 ? -4.118 -4.529 17.772 1.00 87.25 87 LYS A N 1
ATOM 590 C CA . LYS A 1 87 ? -2.815 -5.188 17.861 1.00 87.25 87 LYS A CA 1
ATOM 591 C C . LYS A 1 87 ? -3.011 -6.705 17.839 1.00 87.25 87 LYS A C 1
ATOM 593 O O . LYS A 1 87 ? -3.754 -7.250 18.645 1.00 87.25 87 LYS A O 1
ATOM 598 N N . GLY A 1 88 ? -2.354 -7.393 16.907 1.00 87.50 88 GLY A N 1
ATOM 599 C CA . GLY A 1 88 ? -2.443 -8.854 16.792 1.00 87.50 88 GLY A CA 1
ATOM 600 C C . GLY A 1 88 ? -3.774 -9.390 16.246 1.00 87.50 88 GLY A C 1
ATOM 601 O O . GLY A 1 88 ? -3.947 -10.603 16.195 1.00 87.50 88 GLY A O 1
ATOM 602 N N . CYS A 1 89 ? -4.690 -8.521 15.799 1.00 92.31 89 CYS A N 1
ATOM 603 C CA . CYS A 1 89 ? -5.933 -8.902 15.115 1.00 92.31 89 CYS A CA 1
ATOM 604 C C . CYS A 1 89 ? -6.876 -9.832 15.879 1.00 92.31 89 CYS A C 1
ATOM 606 O O . CYS A 1 89 ? -7.714 -10.497 15.279 1.00 92.31 89 CYS A O 1
ATOM 608 N N . SER A 1 90 ? -6.747 -9.872 17.201 1.00 91.56 90 SER A N 1
ATOM 609 C CA . SER A 1 90 ? -7.610 -10.645 18.085 1.00 91.56 90 SER A CA 1
ATOM 610 C C . SER A 1 90 ? -7.965 -9.793 19.296 1.00 91.56 90 SER A C 1
ATOM 612 O O . SER A 1 90 ? -7.080 -9.207 19.918 1.00 91.56 90 SER A O 1
ATOM 614 N N . GLY A 1 91 ? -9.252 -9.743 19.638 1.00 91.00 91 GL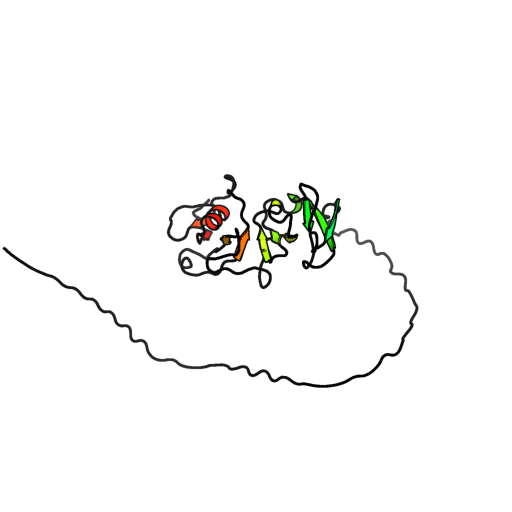Y A N 1
ATOM 615 C CA . GLY A 1 91 ? -9.742 -9.069 20.836 1.00 91.00 91 GLY A CA 1
ATOM 616 C C . GLY A 1 91 ? -9.982 -7.571 20.654 1.00 91.00 91 GLY A C 1
ATOM 617 O O . GLY A 1 91 ? -10.383 -7.105 19.587 1.00 91.00 91 GLY A O 1
ATOM 618 N N . SER A 1 92 ? -9.792 -6.826 21.740 1.00 92.06 92 SER A N 1
ATOM 619 C CA . SER A 1 92 ? -10.113 -5.402 21.836 1.00 92.06 92 SER A CA 1
ATOM 620 C C . SER A 1 92 ? -9.135 -4.531 21.043 1.00 92.06 92 SER A C 1
ATOM 622 O O . SER A 1 92 ? -7.926 -4.758 21.049 1.00 92.06 92 SER A O 1
ATOM 624 N N . GLY A 1 93 ? -9.657 -3.479 20.422 1.00 93.75 93 GLY A N 1
ATOM 625 C CA . GLY A 1 93 ? -8.894 -2.434 19.751 1.00 93.75 93 GLY A CA 1
ATOM 626 C C . GLY A 1 93 ? -9.348 -1.036 20.161 1.00 93.75 93 GLY A C 1
ATOM 627 O O . GLY A 1 93 ? -10.253 -0.859 20.982 1.00 93.75 93 GLY A O 1
ATOM 628 N N . ALA A 1 94 ? -8.726 -0.034 19.551 1.00 94.50 94 ALA A N 1
ATOM 629 C CA . ALA A 1 94 ? -9.066 1.369 19.741 1.00 94.50 94 ALA A CA 1
ATOM 630 C C . ALA A 1 94 ? -9.428 2.030 18.410 1.00 94.50 94 ALA A C 1
ATOM 632 O O . ALA A 1 94 ? -8.791 1.780 17.387 1.00 94.50 94 ALA A O 1
ATOM 633 N N . CYS A 1 95 ? -10.430 2.903 18.433 1.00 94.75 95 CYS A N 1
ATOM 634 C CA . CYS A 1 95 ? -10.718 3.777 17.308 1.00 94.75 95 CYS A CA 1
ATOM 635 C C . CYS A 1 95 ? -9.689 4.906 17.264 1.00 94.75 95 CYS A C 1
ATOM 637 O O . CYS A 1 95 ? -9.544 5.667 18.224 1.00 94.75 95 CYS A O 1
ATOM 639 N N . VAL A 1 96 ? -8.980 4.987 16.141 1.00 93.19 96 VAL A N 1
ATOM 640 C CA . VAL A 1 96 ? -7.976 6.014 15.848 1.00 93.19 96 VAL A CA 1
ATOM 641 C C . VAL A 1 96 ? -8.341 6.718 14.549 1.00 93.19 96 VAL A C 1
ATOM 643 O O . VAL A 1 96 ? -8.978 6.123 13.674 1.00 93.19 96 VAL A O 1
ATOM 646 N N . ASP A 1 97 ? -7.955 7.981 14.405 1.00 92.88 97 ASP A N 1
ATOM 647 C CA . ASP A 1 97 ? -8.204 8.719 13.169 1.00 92.88 97 ASP A CA 1
ATOM 648 C C . ASP A 1 97 ? -7.425 8.098 12.002 1.00 92.88 97 ASP A C 1
ATOM 650 O O . ASP A 1 97 ? -6.242 7.779 12.109 1.00 92.88 97 ASP A O 1
ATOM 654 N N . ALA A 1 98 ? -8.079 7.936 10.849 1.00 91.38 98 ALA A N 1
ATOM 655 C CA . ALA A 1 98 ? -7.438 7.381 9.655 1.00 91.38 98 ALA A CA 1
ATOM 656 C C . ALA A 1 98 ? -6.238 8.234 9.202 1.00 91.38 98 ALA A C 1
ATOM 658 O O . ALA A 1 98 ? -5.266 7.706 8.666 1.00 91.38 98 ALA A O 1
ATOM 659 N N . SER A 1 99 ? -6.273 9.540 9.488 1.00 90.81 99 SER A N 1
ATOM 660 C CA . SER A 1 99 ? -5.181 10.480 9.226 1.00 90.81 99 SER A CA 1
ATOM 661 C C . SER A 1 99 ? -3.901 10.169 10.004 1.00 90.81 99 SER A C 1
ATOM 663 O O . SER A 1 99 ? -2.836 10.599 9.569 1.00 90.81 99 SER A O 1
ATOM 665 N N . THR A 1 100 ? -3.961 9.389 11.093 1.00 90.19 100 THR A N 1
ATOM 666 C CA . THR A 1 100 ? -2.766 8.909 11.812 1.00 90.19 100 THR A CA 1
ATOM 667 C C . THR A 1 100 ? -1.847 8.079 10.910 1.00 90.19 100 THR A C 1
ATOM 669 O O . THR A 1 100 ? -0.643 8.047 11.133 1.00 90.19 100 THR A O 1
ATOM 672 N N . PHE A 1 101 ? -2.391 7.456 9.861 1.00 88.75 101 PHE A N 1
ATOM 673 C CA . PHE A 1 101 ? -1.625 6.698 8.867 1.00 88.75 101 PHE A CA 1
ATOM 674 C C . PHE A 1 101 ? -1.281 7.519 7.614 1.00 88.75 101 PHE A C 1
ATOM 676 O O . PHE A 1 101 ? -0.640 7.010 6.700 1.00 88.75 101 PHE A O 1
ATOM 683 N N . GLY A 1 102 ? -1.729 8.775 7.528 1.00 88.12 102 GLY A N 1
ATOM 684 C CA . GLY A 1 102 ? -1.536 9.612 6.347 1.00 88.12 102 GLY A CA 1
ATOM 685 C C . GLY A 1 102 ? -2.045 8.957 5.056 1.00 88.12 102 GLY A C 1
ATOM 686 O O . GLY A 1 102 ? -3.129 8.378 5.013 1.00 88.12 102 GLY A O 1
ATOM 687 N N . ASN A 1 103 ? -1.245 9.066 3.993 1.00 86.00 103 ASN A N 1
ATOM 688 C CA . ASN A 1 103 ? -1.480 8.385 2.713 1.00 86.00 103 ASN A CA 1
ATOM 689 C C . ASN A 1 103 ? -0.681 7.077 2.597 1.00 86.00 103 ASN A C 1
ATOM 691 O O . ASN A 1 103 ? -0.539 6.545 1.493 1.00 86.00 103 ASN A O 1
ATOM 695 N N . ASP A 1 104 ? -0.123 6.594 3.708 1.00 89.81 104 ASP A N 1
ATOM 696 C CA . ASP A 1 104 ? 0.674 5.381 3.715 1.00 89.81 104 ASP A CA 1
ATOM 697 C C . ASP A 1 104 ? -0.233 4.144 3.697 1.00 89.81 104 ASP A C 1
ATOM 699 O O . ASP A 1 104 ? -1.365 4.165 4.204 1.00 89.81 104 ASP A O 1
ATOM 703 N N . PRO A 1 105 ? 0.242 3.036 3.104 1.00 94.44 105 PRO A N 1
ATOM 704 C CA . PRO A 1 105 ? -0.492 1.787 3.147 1.00 94.44 105 PRO A CA 1
ATOM 705 C C . PRO A 1 105 ? -0.612 1.283 4.587 1.00 94.44 105 PRO A C 1
ATOM 707 O O . PRO A 1 105 ? 0.245 1.552 5.429 1.00 94.44 105 PRO A O 1
ATOM 710 N N . VAL A 1 106 ? -1.647 0.491 4.854 1.00 96.06 106 VAL A N 1
ATOM 711 C CA . VAL A 1 106 ? -1.845 -0.179 6.145 1.00 96.06 106 VAL A CA 1
ATOM 712 C C . VAL A 1 106 ? -2.086 -1.669 5.957 1.00 96.06 106 VAL A C 1
ATOM 714 O O . VAL A 1 106 ? -2.655 -2.098 4.949 1.00 96.06 106 VAL A O 1
ATOM 717 N N . CYS A 1 107 ? -1.686 -2.466 6.942 1.00 96.81 107 CYS A N 1
ATOM 718 C CA . CYS A 1 107 ? -1.931 -3.898 6.943 1.00 96.81 107 CYS A CA 1
ATOM 719 C C . CYS A 1 107 ? -3.227 -4.190 7.700 1.00 96.81 107 CYS A C 1
ATOM 721 O O . CYS A 1 107 ? -3.344 -3.892 8.894 1.00 96.81 107 CYS A O 1
ATOM 723 N N . GLY A 1 108 ? -4.211 -4.749 6.998 1.00 96.38 108 GLY A N 1
ATOM 724 C CA . GLY A 1 108 ? -5.481 -5.156 7.580 1.00 96.38 108 GLY A CA 1
ATOM 725 C C . GLY A 1 108 ? -5.373 -6.471 8.345 1.00 96.38 108 GLY A C 1
ATOM 726 O O . GLY A 1 108 ? -4.469 -7.281 8.129 1.00 96.38 108 GLY A O 1
ATOM 727 N N . CYS A 1 109 ? -6.333 -6.711 9.231 1.00 95.56 109 CYS A N 1
ATOM 728 C CA . CYS A 1 109 ? -6.416 -7.974 9.964 1.00 95.56 109 CYS A CA 1
ATOM 729 C C . CYS A 1 109 ? -6.812 -9.193 9.121 1.00 95.56 109 CYS A C 1
ATOM 731 O O . CYS A 1 109 ? -6.647 -10.329 9.556 1.00 95.56 109 CYS A O 1
ATOM 733 N N . ASP A 1 110 ? -7.246 -8.970 7.886 1.00 95.44 110 ASP A N 1
ATOM 734 C CA . ASP A 1 110 ? -7.468 -9.981 6.853 1.00 95.44 110 ASP A CA 1
ATOM 735 C C . ASP A 1 110 ? -6.208 -10.297 6.029 1.00 95.44 110 ASP A C 1
ATOM 737 O O . ASP A 1 110 ? -6.311 -10.971 5.004 1.00 95.44 110 ASP A O 1
ATOM 741 N N . LYS A 1 111 ? -5.028 -9.812 6.449 1.00 95.50 111 LYS A N 1
ATOM 742 C CA . LYS A 1 111 ? -3.741 -9.993 5.754 1.00 95.50 111 LYS A CA 1
ATOM 743 C C . LYS A 1 111 ? -3.671 -9.338 4.363 1.00 95.50 111 LYS A C 1
ATOM 745 O O . LYS A 1 111 ? -2.746 -9.614 3.589 1.00 95.50 111 LYS A O 1
ATOM 750 N N . LEU A 1 112 ? -4.633 -8.472 4.026 1.00 96.69 112 LEU A N 1
ATOM 751 C CA . LEU A 1 112 ? -4.575 -7.617 2.843 1.00 96.69 112 LEU A CA 1
ATOM 752 C C . LEU A 1 112 ? -3.889 -6.298 3.185 1.00 96.69 112 LEU A C 1
ATOM 754 O O . LEU A 1 112 ? -4.142 -5.683 4.222 1.00 96.69 112 LEU A O 1
ATOM 758 N N . THR A 1 113 ? -3.063 -5.820 2.260 1.00 97.19 113 THR A N 1
ATOM 759 C CA . THR A 1 113 ? -2.574 -4.445 2.327 1.00 97.19 113 THR A CA 1
ATOM 760 C C . THR A 1 113 ? -3.648 -3.512 1.787 1.00 97.19 113 THR A C 1
ATOM 762 O O . THR A 1 113 ? -4.196 -3.740 0.714 1.00 97.19 113 THR A O 1
ATOM 765 N N . TYR A 1 114 ? -3.936 -2.428 2.484 1.00 96.50 114 TYR A N 1
ATOM 766 C CA . TYR A 1 114 ? -4.852 -1.390 2.036 1.00 96.50 114 TYR A CA 1
ATOM 767 C C . TYR A 1 114 ? -4.034 -0.171 1.638 1.00 96.50 114 TYR A C 1
ATOM 769 O O . TYR A 1 114 ? -3.178 0.267 2.398 1.00 96.50 114 TYR A O 1
ATOM 777 N N . ALA A 1 115 ? -4.282 0.373 0.445 1.00 94.94 115 ALA A N 1
ATOM 778 C CA . ALA A 1 115 ? -3.509 1.509 -0.063 1.00 94.94 115 ALA A CA 1
ATOM 779 C C . ALA A 1 115 ? -3.654 2.775 0.799 1.00 94.94 115 ALA A C 1
ATOM 781 O O . ALA A 1 115 ? -2.776 3.626 0.767 1.00 94.94 115 ALA A O 1
ATOM 782 N N . THR A 1 116 ? -4.754 2.889 1.546 1.00 93.19 116 THR A N 1
ATOM 783 C CA . THR A 1 116 ? -4.997 3.936 2.541 1.00 93.19 116 THR A CA 1
ATOM 784 C C . THR A 1 116 ? -5.784 3.355 3.714 1.00 93.19 116 THR A C 1
ATOM 786 O O . THR A 1 116 ? -6.523 2.375 3.555 1.00 93.19 116 THR A O 1
ATOM 789 N N . ALA A 1 117 ? -5.680 3.982 4.888 1.00 93.12 117 ALA A N 1
ATOM 790 C CA . ALA A 1 117 ? -6.420 3.556 6.075 1.00 93.12 117 ALA A CA 1
ATOM 791 C C . ALA A 1 117 ? -7.946 3.603 5.884 1.00 93.12 117 ALA A C 1
ATOM 793 O O . ALA A 1 117 ? -8.659 2.737 6.383 1.00 93.12 117 ALA A O 1
ATOM 794 N N . ASP A 1 118 ? -8.477 4.531 5.089 1.00 91.75 118 ASP A N 1
ATOM 795 C CA . ASP A 1 118 ? -9.924 4.628 4.851 1.00 91.75 118 ASP A CA 1
ATOM 796 C C . ASP A 1 118 ? -10.554 3.373 4.234 1.00 91.75 118 ASP A C 1
ATOM 798 O O . ASP A 1 118 ? -11.756 3.140 4.387 1.00 91.75 118 ASP A O 1
ATOM 802 N N . LEU A 1 119 ? -9.764 2.549 3.545 1.00 93.62 119 LEU A N 1
ATOM 803 C CA . LEU A 1 119 ? -10.259 1.352 2.873 1.00 93.62 119 LEU A CA 1
ATOM 804 C C . LEU A 1 119 ? -10.454 0.155 3.830 1.00 93.62 119 LEU A C 1
ATOM 806 O O . LEU A 1 119 ? -11.140 -0.796 3.454 1.00 93.62 119 LEU A O 1
ATOM 810 N N . VAL A 1 120 ? -9.906 0.197 5.054 1.00 93.25 120 VAL A N 1
ATOM 811 C CA . VAL A 1 120 ? -9.863 -0.936 6.013 1.00 93.25 120 VAL A CA 1
ATOM 812 C C . VAL A 1 120 ? -10.942 -0.875 7.113 1.00 93.25 120 VAL A C 1
ATOM 814 O O . VAL A 1 120 ? -10.948 -1.676 8.049 1.00 93.25 120 VAL A O 1
ATOM 817 N N . ARG A 1 121 ? -11.880 0.077 7.014 1.00 86.00 121 ARG A N 1
ATOM 818 C CA . ARG A 1 121 ? -12.848 0.454 8.069 1.00 86.00 121 ARG A CA 1
ATOM 819 C C . ARG A 1 121 ? -13.660 -0.686 8.694 1.00 86.00 121 ARG A C 1
ATOM 821 O O . ARG A 1 121 ? -14.129 -0.517 9.806 1.00 86.00 121 ARG A O 1
ATOM 828 N N . ASN A 1 122 ? -13.834 -1.810 7.999 1.00 87.62 122 ASN A N 1
ATOM 829 C CA . ASN A 1 122 ? -14.648 -2.944 8.458 1.00 87.62 122 ASN A CA 1
ATOM 830 C C . ASN A 1 122 ? -13.831 -4.202 8.786 1.00 87.62 122 ASN A C 1
ATOM 832 O O . ASN A 1 122 ? -14.406 -5.267 8.981 1.00 87.62 122 ASN A O 1
ATOM 836 N N . VAL A 1 123 ? -12.504 -4.097 8.798 1.00 93.50 123 VAL A N 1
ATOM 837 C CA . VAL A 1 123 ? -11.592 -5.225 9.050 1.00 93.50 123 VAL A CA 1
ATOM 838 C C . VAL A 1 123 ? -10.705 -4.947 10.259 1.00 93.50 123 VAL A C 1
ATOM 840 O O . VAL A 1 123 ? -10.396 -5.853 11.025 1.00 93.50 123 VAL A O 1
ATOM 843 N N . GLY A 1 124 ? -10.331 -3.683 10.448 1.00 93.62 124 GLY A N 1
ATOM 844 C CA . GLY A 1 124 ? -9.379 -3.271 11.466 1.00 93.62 124 GLY A CA 1
ATOM 845 C C . GLY A 1 124 ? -7.939 -3.279 10.954 1.00 93.62 124 GLY A C 1
ATOM 846 O O . GLY A 1 124 ? -7.566 -4.038 10.055 1.00 93.62 124 GLY A O 1
ATOM 847 N N . VAL A 1 125 ? -7.141 -2.381 11.521 1.00 95.50 125 VAL A N 1
ATOM 848 C CA . VAL A 1 125 ? -5.732 -2.171 11.201 1.00 95.50 125 VAL A CA 1
ATOM 849 C C . VAL A 1 125 ? -4.880 -2.955 12.182 1.00 95.50 125 VAL A C 1
ATOM 851 O O . VAL A 1 125 ? -4.952 -2.731 13.390 1.00 95.50 125 VAL A O 1
ATOM 854 N N . ARG A 1 126 ? -4.026 -3.826 11.648 1.00 94.31 126 ARG A N 1
ATOM 855 C CA . ARG A 1 126 ? -3.001 -4.532 12.418 1.00 94.31 126 ARG A CA 1
ATOM 856 C C . ARG A 1 126 ? -1.790 -3.651 12.698 1.00 94.31 126 ARG A C 1
ATOM 858 O O . ARG A 1 126 ? -1.202 -3.728 13.773 1.00 94.31 126 ARG A O 1
ATOM 865 N N . GLY A 1 127 ? -1.400 -2.856 11.705 1.00 92.12 127 GLY A N 1
ATOM 866 C CA . GLY A 1 127 ? -0.229 -1.991 11.761 1.00 92.12 127 GLY A CA 1
ATOM 867 C C . GLY A 1 127 ? -0.113 -1.083 10.540 1.00 92.12 127 GLY A C 1
ATOM 868 O O . GLY A 1 127 ? -0.768 -1.303 9.517 1.00 92.12 127 GLY A O 1
ATOM 869 N N . ALA A 1 128 ? 0.725 -0.058 10.675 1.00 93.38 128 ALA A N 1
ATOM 870 C CA . ALA A 1 128 ? 1.105 0.820 9.577 1.00 93.38 128 ALA A CA 1
ATOM 871 C C . ALA A 1 128 ? 2.023 0.091 8.582 1.00 93.38 128 ALA A C 1
ATOM 873 O O . ALA A 1 128 ? 2.764 -0.821 8.955 1.00 93.38 128 ALA A O 1
ATOM 874 N N . GLY A 1 129 ? 1.991 0.520 7.323 1.00 94.00 129 GLY A N 1
ATOM 875 C CA . GLY A 1 129 ? 2.754 -0.078 6.236 1.00 94.00 129 GLY A CA 1
ATOM 876 C C . GLY A 1 129 ? 2.043 -1.251 5.562 1.00 94.00 129 GLY A C 1
ATOM 877 O O . GLY A 1 129 ? 0.985 -1.719 5.981 1.00 94.00 129 GLY A O 1
ATOM 878 N N . ALA A 1 130 ? 2.642 -1.734 4.475 1.00 94.62 130 ALA A N 1
ATOM 879 C CA . ALA A 1 130 ? 2.161 -2.919 3.779 1.00 94.62 130 ALA A CA 1
ATOM 880 C C . ALA A 1 130 ? 2.329 -4.183 4.635 1.00 94.62 130 ALA A C 1
ATOM 882 O O . ALA A 1 130 ? 3.279 -4.296 5.410 1.00 94.62 130 ALA A O 1
ATOM 883 N N . CYS A 1 131 ? 1.450 -5.170 4.448 1.00 95.38 131 CYS A N 1
ATOM 884 C CA . CYS A 1 131 ? 1.656 -6.485 5.045 1.00 95.38 131 CYS A CA 1
ATOM 885 C C . CYS A 1 131 ? 2.940 -7.130 4.492 1.00 95.38 131 CYS A C 1
ATOM 887 O O . CYS A 1 131 ? 3.216 -7.053 3.290 1.00 95.38 131 CYS A O 1
ATOM 889 N N . ALA A 1 132 ? 3.694 -7.809 5.357 1.00 92.19 132 ALA A N 1
ATOM 890 C CA . ALA A 1 132 ? 4.932 -8.507 5.014 1.00 92.19 132 ALA A CA 1
ATOM 891 C C . ALA A 1 132 ? 4.989 -9.899 5.669 1.00 92.19 132 ALA A C 1
ATOM 893 O O . ALA A 1 132 ? 4.255 -10.174 6.617 1.00 92.19 132 ALA A O 1
ATOM 894 N N . GLY A 1 133 ? 5.867 -10.772 5.165 1.00 90.38 133 GLY A N 1
ATOM 895 C CA . GLY A 1 133 ? 6.066 -12.122 5.708 1.00 90.38 133 GLY A CA 1
ATOM 896 C C . GLY A 1 133 ? 4.798 -12.982 5.677 1.00 90.38 133 GLY A C 1
ATOM 897 O O . GLY A 1 133 ? 4.019 -12.916 4.725 1.00 90.38 133 GLY A O 1
ATOM 898 N N . ASP A 1 134 ? 4.579 -13.757 6.742 1.00 88.50 134 ASP A N 1
ATOM 899 C CA . ASP A 1 134 ? 3.428 -14.668 6.907 1.00 88.50 134 ASP A CA 1
ATOM 900 C C . ASP A 1 134 ? 2.079 -13.948 7.095 1.00 88.50 134 ASP A C 1
ATOM 902 O O . ASP A 1 134 ? 0.998 -14.558 7.113 1.00 88.50 134 ASP A O 1
ATOM 906 N N . ASP A 1 135 ? 2.137 -12.626 7.230 1.00 88.06 135 ASP A N 1
ATOM 907 C CA . ASP A 1 135 ? 0.987 -11.756 7.422 1.00 88.06 135 ASP A CA 1
ATOM 908 C C . ASP A 1 135 ? 0.511 -11.105 6.127 1.00 88.06 135 ASP A C 1
ATOM 910 O O . ASP A 1 135 ? -0.476 -10.376 6.144 1.00 88.06 135 ASP A O 1
ATOM 914 N N . ALA A 1 136 ? 1.186 -11.362 5.006 1.00 94.88 136 ALA A N 1
ATOM 915 C CA . ALA A 1 136 ? 0.761 -10.902 3.696 1.00 94.88 136 ALA A CA 1
ATOM 916 C C . ALA A 1 136 ? 0.132 -12.040 2.892 1.00 94.88 136 ALA A C 1
ATOM 918 O O . ALA A 1 136 ? 0.714 -13.115 2.739 1.00 94.88 136 ALA A O 1
ATOM 919 N N . ILE A 1 137 ? -1.026 -11.781 2.284 1.00 95.31 137 ILE A N 1
ATOM 920 C CA . ILE A 1 137 ? -1.551 -12.676 1.249 1.00 95.31 137 ILE A CA 1
ATOM 921 C C . ILE A 1 137 ? -0.684 -12.518 0.003 1.00 95.31 137 ILE A C 1
ATOM 923 O O . ILE A 1 137 ? -0.781 -11.523 -0.719 1.00 95.31 137 ILE A O 1
ATOM 927 N N . ALA A 1 138 ? 0.174 -13.504 -0.242 1.00 94.62 138 ALA A N 1
ATOM 928 C CA . ALA A 1 138 ? 0.960 -13.577 -1.461 1.00 94.62 138 ALA A CA 1
ATOM 929 C C . ALA A 1 138 ? 0.056 -13.798 -2.683 1.00 94.62 138 ALA A C 1
ATOM 931 O O . ALA A 1 138 ? -0.955 -14.498 -2.616 1.00 94.62 138 ALA A O 1
ATOM 932 N N . CYS A 1 139 ? 0.450 -13.246 -3.827 1.00 94.19 139 CYS A N 1
ATOM 933 C CA . CYS A 1 139 ? -0.245 -13.449 -5.090 1.00 94.19 139 CYS A CA 1
ATOM 934 C C . CYS A 1 139 ? 0.722 -13.704 -6.240 1.00 94.19 139 CYS A C 1
ATOM 936 O O . CYS A 1 139 ? 1.833 -13.175 -6.295 1.00 94.19 139 CYS A O 1
ATOM 938 N N . ASN A 1 140 ? 0.254 -14.504 -7.196 1.00 84.94 140 ASN A N 1
ATOM 939 C CA . ASN A 1 140 ? 0.906 -14.722 -8.484 1.00 84.94 140 ASN A CA 1
ATOM 940 C C . ASN A 1 140 ? -0.058 -14.332 -9.617 1.00 84.94 140 ASN A C 1
ATOM 942 O O . ASN A 1 140 ? -0.435 -15.147 -10.452 1.00 84.94 140 ASN A O 1
ATOM 946 N N . GLY A 1 141 ? -0.550 -13.089 -9.566 1.00 76.88 141 GLY A N 1
ATOM 947 C CA . GLY A 1 141 ? -1.463 -12.513 -10.562 1.00 76.88 141 GLY A CA 1
ATOM 948 C C . GLY A 1 141 ? -2.955 -12.558 -10.216 1.00 76.88 141 GLY A C 1
ATOM 949 O O . GLY A 1 141 ? -3.741 -11.936 -10.919 1.00 76.88 141 GLY A O 1
ATOM 950 N N . SER A 1 142 ? -3.366 -13.232 -9.138 1.00 87.19 142 SER A N 1
ATOM 951 C CA . SER A 1 142 ? -4.772 -13.288 -8.700 1.00 87.19 142 SER A CA 1
ATOM 952 C C . SER A 1 142 ? -4.908 -13.036 -7.201 1.00 87.19 142 SER A C 1
ATOM 954 O O . SER A 1 142 ? -4.069 -13.482 -6.422 1.00 87.19 142 SER A O 1
ATOM 956 N N . CYS A 1 143 ? -5.974 -12.334 -6.821 1.00 94.19 143 CYS A N 1
ATOM 957 C CA . CYS A 1 143 ? -6.352 -12.031 -5.444 1.00 94.19 143 CYS A CA 1
ATOM 958 C C . CYS A 1 143 ? -7.856 -12.242 -5.266 1.00 94.19 143 CYS A C 1
ATOM 960 O O . CYS A 1 143 ? -8.619 -12.111 -6.223 1.00 94.19 143 CYS A O 1
ATOM 962 N N . SER A 1 144 ? -8.285 -12.554 -4.047 1.00 91.00 144 SER A N 1
ATOM 963 C CA . SER A 1 144 ? -9.701 -12.754 -3.737 1.00 91.00 144 SER A CA 1
ATOM 964 C C . SER A 1 144 ? -10.487 -11.438 -3.766 1.00 91.00 144 SER A C 1
ATOM 966 O O . SER A 1 144 ? -9.997 -10.386 -3.348 1.00 91.00 144 SER A O 1
ATOM 968 N N . GLY A 1 145 ? -11.741 -11.505 -4.219 1.00 90.50 145 GLY A N 1
ATOM 969 C CA . GLY A 1 145 ? -12.660 -10.368 -4.224 1.00 90.50 145 GLY A CA 1
ATOM 970 C C . GLY A 1 145 ? -12.220 -9.242 -5.163 1.00 90.50 145 GLY A C 1
ATOM 971 O O . GLY A 1 145 ? -11.931 -9.466 -6.335 1.00 90.50 145 GLY A O 1
ATOM 972 N N . ASN A 1 146 ? -12.205 -8.012 -4.651 1.00 90.56 146 ASN A N 1
ATOM 973 C CA . ASN A 1 146 ? -11.830 -6.809 -5.399 1.00 90.56 146 ASN A CA 1
ATOM 974 C C . ASN A 1 146 ? -10.364 -6.384 -5.189 1.00 90.56 146 ASN A C 1
ATOM 976 O O . ASN A 1 146 ? -9.977 -5.298 -5.627 1.00 90.56 146 ASN A O 1
ATOM 980 N N . ALA A 1 147 ? -9.559 -7.205 -4.512 1.00 96.31 147 ALA A N 1
ATOM 981 C CA . ALA A 1 147 ? -8.141 -6.936 -4.332 1.00 96.31 147 ALA A CA 1
ATOM 982 C C . ALA A 1 147 ? -7.365 -7.108 -5.650 1.00 96.31 147 ALA A C 1
ATOM 984 O O . ALA A 1 147 ? -7.771 -7.821 -6.571 1.00 96.31 147 ALA A O 1
ATOM 985 N N . LYS A 1 148 ? -6.225 -6.431 -5.739 1.00 96.50 148 LYS A N 1
ATOM 986 C CA . LYS A 1 148 ? -5.316 -6.425 -6.882 1.00 96.50 148 LYS A CA 1
ATOM 987 C C . LYS A 1 148 ? -3.951 -6.932 -6.451 1.00 96.50 148 LYS A C 1
ATOM 989 O O . LYS A 1 148 ? -3.513 -6.680 -5.334 1.00 96.50 148 LYS A O 1
ATOM 994 N N . CYS A 1 149 ? -3.283 -7.655 -7.338 1.00 96.25 149 CYS A N 1
ATOM 995 C CA . CYS A 1 149 ? -1.963 -8.191 -7.048 1.00 96.25 149 CYS A CA 1
ATOM 996 C C . CYS A 1 149 ? -0.905 -7.108 -7.279 1.00 96.25 149 CYS A C 1
ATOM 998 O O . CYS A 1 149 ? -0.709 -6.667 -8.411 1.00 96.25 149 CYS A O 1
ATOM 1000 N N . ASN A 1 150 ? -0.239 -6.673 -6.212 1.00 96.06 150 ASN A N 1
ATOM 1001 C CA . ASN A 1 150 ? 0.883 -5.752 -6.284 1.00 96.06 150 ASN A CA 1
ATOM 1002 C C . ASN A 1 150 ? 2.181 -6.531 -6.497 1.00 96.06 150 ASN A C 1
ATOM 1004 O O . ASN A 1 150 ? 2.605 -7.253 -5.597 1.00 96.06 150 ASN A O 1
ATOM 1008 N N . VAL A 1 151 ? 2.808 -6.379 -7.664 1.00 95.25 151 VAL A N 1
ATOM 1009 C CA . VAL A 1 151 ? 4.013 -7.127 -8.054 1.00 95.25 151 VAL A CA 1
ATOM 1010 C C . VAL A 1 151 ? 5.152 -6.156 -8.398 1.00 95.25 151 VAL A C 1
ATOM 1012 O O . VAL A 1 151 ? 5.430 -5.924 -9.583 1.00 95.25 151 VAL A O 1
ATOM 1015 N N . PRO A 1 152 ? 5.807 -5.557 -7.389 1.00 94.56 152 PRO A N 1
ATOM 1016 C CA . PRO A 1 152 ? 7.032 -4.810 -7.619 1.00 94.56 152 PRO A CA 1
ATOM 1017 C C . PRO A 1 152 ? 8.156 -5.787 -7.992 1.00 94.56 152 PRO A C 1
ATOM 1019 O O . PRO A 1 152 ? 8.284 -6.861 -7.403 1.00 94.56 152 PRO A O 1
ATOM 1022 N N . VAL A 1 153 ? 8.982 -5.420 -8.968 1.00 95.69 153 VAL A N 1
ATOM 1023 C CA . VAL A 1 153 ? 10.158 -6.194 -9.389 1.00 95.69 153 VAL A CA 1
ATOM 1024 C C . VAL A 1 153 ? 11.423 -5.352 -9.233 1.00 95.69 153 VAL A C 1
ATOM 1026 O O . VAL A 1 153 ? 11.368 -4.123 -9.194 1.00 95.69 153 VAL A O 1
ATOM 1029 N N . SER A 1 154 ? 12.581 -6.005 -9.122 1.00 94.81 154 SER A N 1
ATOM 1030 C CA . SER A 1 154 ? 13.864 -5.334 -8.855 1.00 94.81 154 SER A CA 1
ATOM 1031 C C . SER A 1 154 ? 14.427 -4.563 -10.053 1.00 94.81 154 SER A C 1
ATOM 1033 O O . SER A 1 154 ? 15.321 -3.737 -9.888 1.00 94.81 154 SER A O 1
ATOM 1035 N N . GLY A 1 155 ? 13.916 -4.809 -11.260 1.00 94.69 155 GLY A N 1
ATOM 1036 C CA . GLY A 1 155 ? 14.344 -4.125 -12.475 1.00 94.69 155 GLY A CA 1
ATOM 1037 C C . GLY A 1 155 ? 13.748 -4.743 -13.735 1.00 94.69 155 GLY A C 1
ATOM 1038 O O . GLY A 1 155 ? 13.017 -5.732 -13.674 1.00 94.69 155 GLY A O 1
ATOM 1039 N N . ALA A 1 156 ? 14.104 -4.183 -14.892 1.00 93.06 156 ALA A N 1
ATOM 1040 C CA . ALA A 1 156 ? 13.564 -4.597 -16.190 1.00 93.06 156 ALA A CA 1
ATOM 1041 C C . ALA A 1 156 ? 13.762 -6.094 -16.498 1.00 93.06 156 ALA A C 1
ATOM 1043 O O . ALA A 1 156 ? 12.886 -6.725 -17.085 1.00 93.06 156 ALA A O 1
ATOM 1044 N N . LEU A 1 157 ? 14.890 -6.676 -16.073 1.00 93.31 157 LEU A N 1
ATOM 1045 C CA . LEU A 1 157 ? 15.191 -8.097 -16.288 1.00 93.31 157 LEU A CA 1
ATOM 1046 C C . LEU A 1 157 ? 14.269 -9.025 -15.482 1.00 93.31 157 LEU A C 1
ATOM 1048 O O . LEU A 1 157 ? 13.947 -10.116 -15.939 1.00 93.31 157 LEU A O 1
ATOM 1052 N N . ALA A 1 158 ? 13.783 -8.569 -14.325 1.00 93.81 158 ALA A N 1
ATOM 1053 C CA . ALA A 1 158 ? 12.905 -9.337 -13.448 1.00 93.81 158 ALA A CA 1
ATOM 1054 C C . ALA A 1 158 ? 11.422 -9.236 -13.846 1.00 93.81 158 ALA A C 1
ATOM 1056 O O . ALA A 1 158 ? 10.560 -9.726 -13.131 1.00 93.81 158 ALA A O 1
ATOM 1057 N N . CYS A 1 159 ? 11.083 -8.627 -14.986 1.00 92.00 159 CYS A N 1
ATOM 1058 C CA . CYS A 1 159 ? 9.690 -8.402 -15.379 1.00 92.00 159 CYS A CA 1
ATOM 1059 C C . CYS A 1 159 ? 8.864 -9.674 -15.614 1.00 92.00 159 CYS A C 1
ATOM 1061 O O . CYS A 1 159 ? 7.640 -9.617 -15.537 1.00 92.00 159 CYS A O 1
ATOM 1063 N N . ASN A 1 160 ? 9.503 -10.814 -15.876 1.00 89.56 160 ASN A N 1
ATOM 1064 C CA . ASN A 1 160 ? 8.814 -12.103 -16.011 1.00 89.56 160 ASN A CA 1
ATOM 1065 C C . ASN A 1 160 ? 8.767 -12.884 -14.692 1.00 89.56 160 ASN A C 1
ATOM 1067 O O . ASN A 1 160 ? 8.065 -13.886 -14.569 1.00 89.56 160 ASN A O 1
ATOM 1071 N N . GLU A 1 161 ? 9.428 -12.372 -13.661 1.00 85.94 161 GLU A N 1
ATOM 1072 C CA . GLU A 1 161 ? 9.571 -12.993 -12.354 1.00 85.94 161 GLU A CA 1
ATOM 1073 C C . GLU A 1 161 ? 8.955 -12.091 -11.276 1.00 85.94 161 GLU A C 1
ATOM 1075 O O . GLU A 1 161 ? 8.575 -10.947 -11.532 1.00 85.94 161 GLU A O 1
ATOM 1080 N N . GLY A 1 162 ? 8.757 -12.633 -10.082 1.00 80.00 162 GLY A N 1
ATOM 1081 C CA . GLY A 1 162 ? 8.237 -11.868 -8.952 1.00 80.00 162 GLY A CA 1
ATOM 1082 C C . GLY A 1 162 ? 6.951 -12.436 -8.375 1.00 80.00 162 GLY A C 1
ATOM 1083 O O . GLY A 1 162 ? 6.020 -12.822 -9.084 1.00 80.00 162 GLY A O 1
ATOM 1084 N N . LYS A 1 163 ? 6.926 -12.469 -7.045 1.00 88.50 163 LYS A N 1
ATOM 1085 C CA . LYS A 1 163 ? 5.733 -12.721 -6.246 1.00 88.50 163 LYS A CA 1
ATOM 1086 C C . LYS A 1 163 ? 5.218 -11.378 -5.758 1.00 88.50 163 LYS A C 1
ATOM 1088 O O . LYS A 1 163 ? 6.009 -10.512 -5.395 1.00 88.50 163 LYS A O 1
ATOM 1093 N N . GLY A 1 164 ? 3.906 -11.216 -5.777 1.00 93.88 164 GLY A N 1
ATOM 1094 C CA . GLY A 1 164 ? 3.262 -10.025 -5.259 1.00 93.88 164 GLY A CA 1
ATOM 1095 C C . GLY A 1 164 ? 2.599 -10.253 -3.915 1.00 93.88 164 GLY A C 1
ATOM 1096 O O . GLY A 1 164 ? 2.574 -11.366 -3.388 1.00 93.88 164 GLY A O 1
ATOM 1097 N N . THR A 1 165 ? 1.990 -9.192 -3.408 1.00 96.19 165 THR A N 1
ATOM 1098 C CA . THR A 1 165 ? 1.036 -9.253 -2.298 1.00 96.19 165 THR A CA 1
ATOM 1099 C C . THR A 1 165 ? -0.311 -8.699 -2.745 1.00 96.19 165 THR A C 1
ATOM 1101 O O . THR A 1 165 ? -0.388 -7.883 -3.665 1.00 96.19 165 THR A O 1
ATOM 1104 N N . CYS A 1 166 ? -1.400 -9.165 -2.142 1.00 97.25 166 CYS A N 1
ATOM 1105 C CA . CYS A 1 166 ? -2.739 -8.686 -2.459 1.00 97.25 166 CYS A CA 1
ATOM 1106 C C . CYS A 1 166 ? -3.034 -7.358 -1.766 1.00 97.25 166 CYS A C 1
ATOM 1108 O O . CYS A 1 166 ? -2.894 -7.224 -0.550 1.00 97.25 166 CYS A O 1
ATOM 1110 N N . TRP A 1 167 ? -3.443 -6.376 -2.567 1.00 97.19 167 TRP A N 1
ATOM 1111 C CA . TRP A 1 167 ? -3.715 -5.013 -2.140 1.00 97.19 167 TRP A CA 1
ATOM 1112 C C . TRP A 1 167 ? -5.154 -4.626 -2.449 1.00 97.19 167 TRP A C 1
ATOM 1114 O O . TRP A 1 167 ? -5.654 -4.827 -3.557 1.00 97.19 167 TRP A O 1
ATOM 1124 N N . ARG A 1 168 ? -5.825 -4.009 -1.486 1.00 96.88 168 ARG A N 1
ATOM 1125 C CA . ARG A 1 168 ? -7.105 -3.345 -1.685 1.00 96.88 168 ARG A CA 1
ATOM 1126 C C . ARG A 1 168 ? -6.837 -1.898 -2.081 1.00 96.88 168 ARG A C 1
ATOM 1128 O O . ARG A 1 168 ? -6.312 -1.107 -1.299 1.00 96.88 168 ARG A O 1
ATOM 1135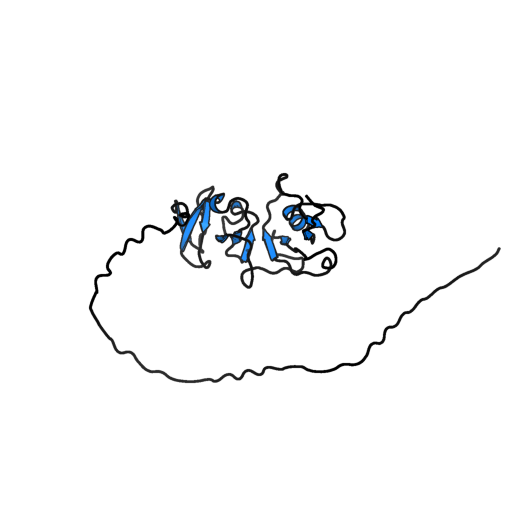 N N . MET A 1 169 ? -7.178 -1.583 -3.323 1.00 95.50 169 MET A N 1
ATOM 1136 C CA . MET A 1 169 ? -6.916 -0.285 -3.939 1.00 95.50 169 MET A CA 1
ATOM 1137 C C . MET A 1 169 ? -8.174 0.596 -3.925 1.00 95.50 169 MET A C 1
ATOM 1139 O O . MET A 1 169 ? -9.290 0.062 -3.946 1.00 95.50 169 MET A O 1
ATOM 1143 N N . PRO A 1 170 ? -8.029 1.934 -3.935 1.00 93.69 170 PRO A N 1
ATOM 1144 C CA . PRO A 1 170 ? -9.141 2.824 -4.253 1.00 93.69 170 PRO A CA 1
ATOM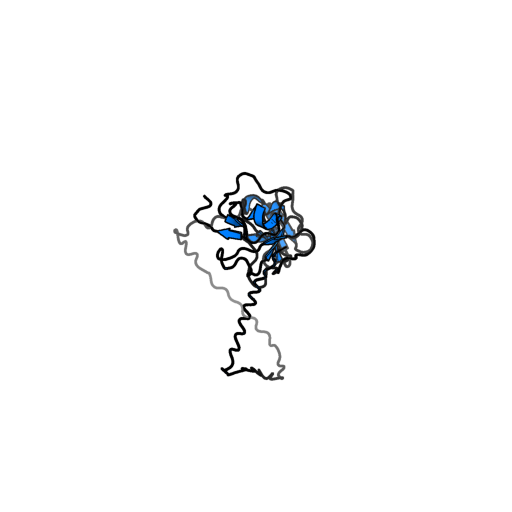 1145 C C . PRO A 1 170 ? -9.630 2.575 -5.687 1.00 93.69 170 PRO A C 1
ATOM 1147 O O . PRO A 1 170 ? -8.936 1.968 -6.499 1.00 93.69 170 PRO A O 1
ATOM 1150 N N . GLN A 1 171 ? -10.823 3.071 -6.025 1.00 93.19 171 GLN A N 1
ATOM 1151 C CA . GLN A 1 171 ? -11.357 2.947 -7.392 1.00 93.19 171 GLN A CA 1
ATOM 1152 C C . GLN A 1 171 ? -10.510 3.695 -8.433 1.00 93.19 171 GLN A C 1
ATOM 1154 O O . GLN A 1 171 ? -10.457 3.299 -9.593 1.00 93.19 171 GLN A O 1
ATOM 1159 N N . SER A 1 172 ? -9.828 4.759 -8.012 1.00 94.06 172 SER A N 1
ATOM 1160 C CA . SER A 1 172 ? -8.957 5.576 -8.850 1.00 94.06 172 SER A CA 1
ATOM 1161 C C . SER A 1 172 ? -7.725 6.016 -8.072 1.00 94.06 172 SER A C 1
ATOM 1163 O O . SER A 1 172 ? -7.801 6.263 -6.868 1.00 94.06 172 SER A O 1
ATOM 1165 N N . CYS A 1 173 ? -6.603 6.164 -8.771 1.00 92.62 173 CYS A N 1
ATOM 1166 C CA . CYS A 1 173 ? -5.381 6.705 -8.190 1.00 92.62 173 CYS A CA 1
ATOM 1167 C C . CYS A 1 173 ? -5.417 8.239 -8.152 1.00 92.62 173 CYS A C 1
ATOM 1169 O O . CYS A 1 173 ? -5.862 8.853 -9.125 1.00 92.62 173 CYS A O 1
ATOM 1171 N N . PRO A 1 174 ? -4.930 8.875 -7.074 1.00 90.50 174 PRO A N 1
ATOM 1172 C CA . PRO A 1 174 ? -4.748 10.318 -7.054 1.00 90.50 174 PRO A CA 1
ATOM 1173 C C . PRO A 1 174 ? -3.732 10.756 -8.117 1.00 90.50 174 PRO A C 1
ATOM 1175 O O . PRO A 1 174 ? -2.664 10.162 -8.259 1.00 90.50 174 PRO A O 1
ATOM 1178 N N . ALA A 1 175 ? -4.050 11.830 -8.845 1.00 89.00 175 ALA A N 1
ATOM 1179 C CA . ALA A 1 175 ? -3.201 12.357 -9.918 1.00 89.00 175 ALA A CA 1
ATOM 1180 C C . ALA A 1 175 ? -1.870 12.954 -9.417 1.00 89.00 175 ALA A C 1
ATOM 1182 O O . ALA A 1 175 ? -0.947 13.142 -10.205 1.00 89.00 175 ALA A O 1
ATOM 1183 N N . SER A 1 176 ? -1.774 13.250 -8.119 1.00 89.31 176 SER A N 1
ATOM 1184 C CA . SER A 1 176 ? -0.593 13.817 -7.461 1.00 89.31 176 SER A CA 1
ATOM 1185 C C . SER A 1 176 ? 0.478 12.787 -7.097 1.00 89.31 176 SER A C 1
ATOM 1187 O O . SER A 1 176 ? 1.517 13.166 -6.558 1.00 89.31 176 SER A O 1
ATOM 1189 N N . LEU A 1 177 ? 0.250 11.492 -7.349 1.00 89.50 177 LEU A N 1
ATOM 1190 C CA . LEU A 1 177 ? 1.229 10.468 -6.996 1.00 89.50 177 LEU A CA 1
ATOM 1191 C C . LEU A 1 177 ? 2.503 10.586 -7.844 1.00 89.50 177 LEU A C 1
ATOM 1193 O O . LEU A 1 177 ? 2.421 10.803 -9.058 1.00 89.50 177 LEU A O 1
ATOM 1197 N N . PRO A 1 178 ? 3.684 10.374 -7.236 1.00 92.19 178 PRO A N 1
ATOM 1198 C CA . PRO A 1 178 ? 4.940 10.416 -7.962 1.00 92.19 178 PRO A CA 1
ATOM 1199 C C . PRO A 1 178 ? 4.972 9.315 -9.023 1.00 92.19 178 PRO A C 1
ATOM 1201 O O . PRO A 1 178 ? 4.733 8.134 -8.744 1.00 92.19 178 PRO A O 1
ATOM 1204 N N . LYS A 1 179 ? 5.313 9.705 -10.252 1.00 95.12 179 LYS A N 1
ATOM 1205 C CA . LYS A 1 179 ? 5.485 8.786 -11.378 1.00 95.12 179 LYS A CA 1
ATOM 1206 C C . LYS A 1 179 ? 6.903 8.228 -11.388 1.00 95.12 179 LYS A C 1
ATOM 1208 O O . LYS A 1 179 ? 7.647 8.470 -12.327 1.00 95.12 179 LYS A O 1
ATOM 1213 N N . ALA A 1 180 ? 7.269 7.523 -10.319 1.00 95.69 180 ALA A N 1
ATOM 1214 C CA . ALA A 1 180 ? 8.630 7.041 -10.066 1.00 95.69 180 ALA A CA 1
ATOM 1215 C C . ALA A 1 180 ? 8.928 5.635 -10.626 1.00 95.69 180 ALA A C 1
ATOM 1217 O O . ALA A 1 180 ? 10.019 5.095 -10.429 1.00 95.69 180 ALA A O 1
ATOM 1218 N N . TYR A 1 181 ? 7.953 5.008 -11.289 1.00 97.19 181 TYR A N 1
ATOM 1219 C CA . TYR A 1 181 ? 8.029 3.599 -11.661 1.00 97.19 181 TYR A CA 1
ATOM 1220 C C . TYR A 1 181 ? 7.823 3.397 -13.153 1.00 97.19 181 TYR A C 1
ATOM 1222 O O . TYR A 1 181 ? 6.940 4.007 -13.754 1.00 97.19 181 TYR A O 1
ATOM 1230 N N . ARG A 1 182 ? 8.588 2.479 -13.744 1.00 97.31 182 ARG A N 1
ATOM 1231 C CA . ARG A 1 182 ? 8.352 2.005 -15.108 1.00 97.31 182 ARG A CA 1
ATOM 1232 C C . ARG A 1 182 ? 7.552 0.713 -15.071 1.00 97.31 182 ARG A C 1
ATOM 1234 O O . ARG A 1 182 ? 7.821 -0.182 -14.268 1.00 97.31 182 ARG A O 1
ATOM 1241 N N . PHE A 1 183 ? 6.575 0.599 -15.964 1.00 96.56 183 PHE A N 1
ATOM 1242 C CA . PHE A 1 183 ? 5.810 -0.633 -16.113 1.00 96.56 183 PHE A CA 1
ATOM 1243 C C . PHE A 1 183 ? 6.550 -1.636 -16.994 1.00 96.56 183 PHE A C 1
ATOM 1245 O O . PHE A 1 183 ? 7.057 -1.295 -18.063 1.00 96.56 183 PHE A O 1
ATOM 1252 N N . CYS A 1 184 ? 6.537 -2.903 -16.594 1.00 95.25 184 CYS A N 1
ATOM 1253 C CA . CYS A 1 184 ? 7.094 -3.982 -17.395 1.00 95.25 184 CYS A CA 1
ATOM 1254 C C . CYS A 1 184 ? 6.469 -4.026 -18.800 1.00 95.25 184 CYS A C 1
ATOM 1256 O O . CYS A 1 184 ? 5.255 -3.847 -18.969 1.00 95.25 184 CYS A O 1
ATOM 1258 N N . GLY A 1 185 ? 7.324 -4.220 -19.810 1.00 92.94 185 GLY A N 1
ATOM 1259 C CA . GLY A 1 185 ? 6.941 -4.215 -21.225 1.00 92.94 185 GLY A CA 1
ATOM 1260 C C . GLY A 1 185 ? 6.542 -2.842 -21.782 1.00 92.94 185 GLY A C 1
ATOM 1261 O O . GLY A 1 185 ? 5.988 -2.777 -22.874 1.00 92.94 185 GLY A O 1
ATOM 1262 N N . SER A 1 186 ? 6.780 -1.746 -21.054 1.00 92.31 186 SER A N 1
ATOM 1263 C CA . SER A 1 186 ? 6.514 -0.386 -21.528 1.00 92.31 186 SER A CA 1
ATOM 1264 C C . SER A 1 186 ? 7.664 0.564 -21.217 1.00 92.31 186 SER A C 1
ATOM 1266 O O . SER A 1 186 ? 8.460 0.345 -20.307 1.00 92.31 186 SER A O 1
ATOM 1268 N N . VAL A 1 187 ? 7.725 1.656 -21.976 1.00 92.19 187 VAL A N 1
ATOM 1269 C CA . VAL A 1 187 ? 8.592 2.805 -21.695 1.00 92.19 187 VAL A CA 1
ATOM 1270 C C . VAL A 1 187 ? 7.896 3.900 -20.883 1.00 92.19 187 VAL A C 1
ATOM 1272 O O . VAL A 1 187 ? 8.513 4.907 -20.555 1.00 92.19 187 VAL A O 1
ATOM 1275 N N . THR A 1 188 ? 6.615 3.717 -20.561 1.00 95.50 188 THR A N 1
ATOM 1276 C CA . THR A 1 188 ? 5.816 4.685 -19.807 1.00 95.50 188 THR A CA 1
ATOM 1277 C C . THR A 1 188 ? 6.150 4.635 -18.318 1.00 95.50 188 THR A C 1
ATOM 1279 O O . THR A 1 188 ? 6.117 3.564 -17.706 1.00 95.50 188 THR A O 1
ATOM 1282 N N . CYS A 1 189 ? 6.410 5.810 -17.747 1.00 96.94 189 CYS A N 1
ATOM 1283 C CA . CYS A 1 189 ? 6.484 6.016 -16.307 1.00 96.94 189 CYS A CA 1
ATOM 1284 C C . CYS A 1 189 ? 5.084 6.236 -15.719 1.00 96.94 189 CYS A C 1
ATOM 1286 O O . CYS A 1 189 ? 4.245 6.913 -16.319 1.00 96.94 189 CYS A O 1
ATOM 1288 N N . GLY A 1 190 ? 4.850 5.707 -14.527 1.00 96.38 190 GLY A N 1
ATOM 1289 C CA . GLY A 1 190 ? 3.615 5.879 -13.776 1.00 96.38 190 GLY A CA 1
ATOM 1290 C C . GLY A 1 190 ? 3.835 5.702 -12.280 1.00 96.38 190 GLY A C 1
ATOM 1291 O O . GLY A 1 190 ? 4.961 5.554 -11.796 1.00 96.38 190 GLY A O 1
ATOM 1292 N N . SER A 1 191 ? 2.742 5.765 -11.534 1.00 95.62 191 SER A N 1
ATOM 1293 C CA . SER A 1 191 ? 2.739 5.533 -10.092 1.00 95.62 191 SER A CA 1
ATOM 1294 C C . SER A 1 191 ? 2.585 4.044 -9.765 1.00 95.62 191 SER A C 1
ATOM 1296 O O . SER A 1 191 ? 2.046 3.264 -10.554 1.00 95.62 191 SER A O 1
ATOM 1298 N N . ALA A 1 192 ? 3.002 3.647 -8.560 1.00 93.81 192 ALA A N 1
ATOM 1299 C CA . ALA A 1 192 ? 2.750 2.296 -8.056 1.00 93.81 192 ALA A CA 1
ATOM 1300 C C . ALA A 1 192 ? 1.243 1.977 -8.041 1.00 93.81 192 ALA A C 1
ATOM 1302 O O . ALA A 1 192 ? 0.835 0.891 -8.438 1.00 93.81 192 ALA A O 1
ATOM 1303 N N . CYS A 1 193 ? 0.402 2.946 -7.666 1.00 95.31 193 CYS A N 1
ATOM 1304 C CA . CYS A 1 193 ? -1.047 2.768 -7.644 1.00 95.31 193 CYS A CA 1
ATOM 1305 C C . CYS A 1 193 ? -1.608 2.381 -9.023 1.00 95.31 193 CYS A C 1
ATOM 1307 O O . CYS A 1 193 ? -2.381 1.426 -9.130 1.00 95.31 193 CYS A O 1
ATOM 1309 N N . GLU A 1 194 ? -1.192 3.084 -10.082 1.00 96.06 194 GLU A N 1
ATOM 1310 C CA . GLU A 1 194 ? -1.635 2.797 -11.451 1.00 96.06 194 GLU A CA 1
ATOM 1311 C C . GLU A 1 194 ? -1.192 1.405 -11.900 1.00 96.06 194 GLU A C 1
ATOM 1313 O O . GLU A 1 194 ? -1.989 0.674 -12.489 1.00 96.06 194 GLU A O 1
ATOM 1318 N N . ALA A 1 195 ? 0.045 1.010 -11.580 1.00 95.31 195 ALA A N 1
ATOM 1319 C CA . ALA A 1 195 ? 0.544 -0.323 -11.899 1.00 95.31 195 ALA A CA 1
ATOM 1320 C C . ALA A 1 195 ? -0.329 -1.414 -11.266 1.00 95.31 195 ALA A C 1
ATOM 1322 O O . ALA A 1 195 ? -0.773 -2.333 -11.956 1.00 95.31 195 ALA A O 1
ATOM 1323 N N . VAL A 1 196 ? -0.629 -1.281 -9.970 1.00 95.56 196 VAL A N 1
ATOM 1324 C CA . VAL A 1 196 ? -1.427 -2.261 -9.223 1.00 95.56 196 VAL A CA 1
ATOM 1325 C C . VAL A 1 196 ? -2.867 -2.314 -9.742 1.00 95.56 196 VAL A C 1
ATOM 1327 O O . VAL A 1 196 ? -3.392 -3.406 -9.963 1.00 95.56 196 VAL A O 1
ATOM 1330 N N . LEU A 1 197 ? -3.506 -1.167 -10.010 1.00 94.94 197 LEU A N 1
ATOM 1331 C CA . LEU A 1 197 ? -4.862 -1.138 -10.579 1.00 94.94 197 LEU A CA 1
ATOM 1332 C C . LEU A 1 197 ? -4.939 -1.797 -11.959 1.00 94.94 197 LEU A C 1
ATOM 1334 O O . LEU A 1 197 ? -5.912 -2.497 -12.246 1.00 94.94 197 LEU A O 1
ATOM 1338 N N . GLN A 1 198 ? -3.908 -1.612 -12.785 1.00 94.00 198 GLN A N 1
ATOM 1339 C CA . GLN A 1 198 ? -3.806 -2.223 -14.111 1.00 94.00 198 GLN A CA 1
ATOM 1340 C C . GLN A 1 198 ? -3.335 -3.688 -14.070 1.00 94.00 198 GLN A C 1
ATOM 1342 O O . GLN A 1 198 ? -3.263 -4.325 -15.119 1.00 94.00 198 GLN A O 1
ATOM 1347 N N . GLY A 1 199 ? -2.995 -4.231 -12.894 1.00 93.31 199 GLY A N 1
ATOM 1348 C CA . GLY A 1 199 ? -2.450 -5.586 -12.761 1.00 93.31 199 GLY A CA 1
ATOM 1349 C C . GLY A 1 199 ? -1.083 -5.751 -13.429 1.00 93.31 199 GLY A C 1
ATOM 1350 O O . GLY A 1 199 ? -0.755 -6.827 -13.928 1.00 93.31 199 GLY A O 1
ATOM 1351 N N . ARG A 1 200 ? -0.294 -4.674 -13.489 1.00 94.31 200 ARG A N 1
ATOM 1352 C CA . ARG A 1 200 ? 1.012 -4.643 -14.145 1.00 94.31 200 ARG A CA 1
ATOM 1353 C C . ARG A 1 200 ? 2.136 -4.767 -13.133 1.00 94.31 200 ARG A C 1
ATOM 1355 O O . ARG A 1 200 ? 2.101 -4.183 -12.054 1.00 94.31 200 ARG A O 1
ATOM 1362 N N . ARG A 1 201 ? 3.184 -5.475 -13.546 1.00 95.12 201 ARG A N 1
ATOM 1363 C CA . ARG A 1 201 ? 4.471 -5.495 -12.847 1.00 95.12 201 ARG A CA 1
ATOM 1364 C C . ARG A 1 201 ? 5.210 -4.187 -13.107 1.00 95.12 201 ARG A C 1
ATOM 1366 O O . ARG A 1 201 ? 5.106 -3.628 -14.206 1.00 95.12 201 ARG A O 1
ATOM 1373 N N . TYR A 1 202 ? 5.947 -3.703 -12.119 1.00 96.25 202 TYR A N 1
ATOM 1374 C CA . TYR A 1 202 ? 6.640 -2.421 -12.207 1.00 96.25 202 TYR A CA 1
ATOM 1375 C C . TYR A 1 202 ? 7.918 -2.415 -11.372 1.00 96.25 202 TYR A C 1
ATOM 1377 O O . TYR A 1 202 ? 8.051 -3.187 -10.427 1.00 96.25 202 TYR A O 1
ATOM 1385 N N . PHE A 1 203 ? 8.853 -1.538 -11.716 1.00 96.50 203 PHE A N 1
ATOM 1386 C CA . PHE A 1 203 ? 10.106 -1.354 -10.987 1.00 96.50 203 PHE A CA 1
ATOM 1387 C C . PHE A 1 203 ? 10.438 0.129 -10.869 1.00 96.50 203 PHE A C 1
ATOM 1389 O O . PHE A 1 203 ? 9.994 0.940 -11.686 1.00 96.50 203 PHE A O 1
ATOM 1396 N N . ALA A 1 204 ? 11.193 0.486 -9.831 1.00 96.62 204 ALA A N 1
ATOM 1397 C CA . ALA A 1 204 ? 11.692 1.845 -9.671 1.00 96.62 204 ALA A CA 1
ATOM 1398 C C . ALA A 1 204 ? 12.717 2.138 -10.773 1.00 96.62 204 ALA A C 1
ATOM 1400 O O . ALA A 1 204 ? 13.649 1.360 -10.976 1.00 96.62 204 ALA A O 1
ATOM 1401 N N . ASP A 1 205 ? 12.541 3.248 -11.484 1.00 96.00 205 ASP A N 1
ATOM 1402 C CA . ASP A 1 205 ? 13.433 3.655 -12.569 1.00 96.00 205 ASP A CA 1
ATOM 1403 C C . ASP A 1 205 ? 13.895 5.098 -12.323 1.00 96.00 205 ASP A C 1
ATOM 1405 O O . ASP A 1 205 ? 13.057 5.998 -12.267 1.00 96.00 205 ASP A O 1
ATOM 1409 N N . PRO A 1 206 ? 15.208 5.361 -12.198 1.00 94.75 206 PRO A N 1
ATOM 1410 C CA . PRO A 1 206 ? 15.735 6.714 -12.031 1.00 94.75 206 PRO A CA 1
ATOM 1411 C C . PRO A 1 206 ? 15.346 7.701 -13.140 1.00 94.75 206 PRO A C 1
ATOM 1413 O O . PRO A 1 206 ? 15.414 8.905 -12.903 1.00 94.75 206 PRO A O 1
ATOM 1416 N N . LEU A 1 207 ? 14.961 7.216 -14.325 1.00 95.19 207 LEU A N 1
ATOM 1417 C CA . LEU A 1 207 ? 14.474 8.038 -15.438 1.00 95.19 207 LEU A CA 1
ATOM 1418 C C . LEU A 1 207 ? 13.017 8.493 -15.259 1.00 95.19 207 LEU A C 1
ATOM 1420 O O . LEU A 1 207 ? 12.562 9.380 -15.975 1.00 95.19 207 LEU A O 1
ATOM 1424 N N . CYS A 1 208 ? 12.289 7.884 -14.326 1.00 94.94 208 CYS A N 1
ATOM 1425 C CA . CYS A 1 208 ? 10.933 8.248 -13.955 1.00 94.94 208 CYS A CA 1
ATOM 1426 C C . CYS A 1 208 ? 11.008 9.196 -12.744 1.00 94.94 208 CYS A C 1
ATOM 1428 O O . CYS A 1 208 ? 11.102 8.746 -11.603 1.00 94.94 208 CYS A O 1
ATOM 1430 N N . ARG A 1 209 ? 11.063 10.511 -12.988 1.00 85.31 209 ARG A N 1
ATOM 1431 C CA . ARG A 1 209 ? 11.100 11.568 -11.962 1.00 85.31 209 ARG A CA 1
ATOM 1432 C C . ARG A 1 209 ? 10.239 12.751 -12.375 1.00 85.31 209 ARG A C 1
ATOM 1434 O O . ARG A 1 209 ? 10.210 13.046 -13.590 1.00 85.31 209 ARG A O 1
#

pLDDT: mean 78.78, std 20.66, range [37.97, 97.31]